Protein AF-A0AA48H058-F1 (afdb_monomer_lite)

Foldseek 3Di:
DDDDDDDDDDDDDDDDDDDDDDDDDDDDDDDPPPPPPVPPPPCLPLNDPVVQQQLLVVQLVVVVVCLVPDPAAEAEAALLPPPDDDDLLRLLVVQLCVPVNPPGDSPDPVSSSLSVSQRVQSNDGSLVSRVSSVVCNVPGHDDDDPVPPDFDADPVVQWGNYKYKYWTRWRQDPVQQKIWIWIWIGTGPVDIFTWIFMWGQDPVRDIDGDDIGTDDPD

Radius of gyration: 27.5 Å; chains: 1; bounding box: 43×75×96 Å

pLDDT: mean 80.8, std 24.33, range [25.97, 98.62]

Structure (mmCIF, N/CA/C/O backbone):
data_AF-A0AA48H058-F1
#
_entry.id   AF-A0AA48H058-F1
#
loop_
_atom_site.group_PDB
_atom_site.id
_atom_site.type_symbol
_atom_site.label_atom_id
_atom_site.label_alt_id
_atom_site.label_comp_id
_atom_site.label_asym_id
_atom_site.label_entity_id
_atom_site.label_seq_id
_atom_site.pdbx_PDB_ins_code
_atom_site.Cartn_x
_atom_site.Cartn_y
_atom_site.Cartn_z
_atom_site.occupancy
_atom_site.B_iso_or_equiv
_atom_site.auth_seq_id
_atom_site.auth_comp_id
_atom_site.auth_asym_id
_atom_site.auth_atom_id
_atom_site.pdbx_PDB_model_num
ATOM 1 N N . MET A 1 1 ? 1.867 58.752 31.091 1.00 34.19 1 MET A N 1
ATOM 2 C CA . MET A 1 1 ? 1.761 59.026 32.541 1.00 34.19 1 MET A CA 1
ATOM 3 C C . MET A 1 1 ? 0.593 58.218 33.096 1.00 34.19 1 MET A C 1
ATOM 5 O O . MET A 1 1 ? -0.495 58.470 32.612 1.00 34.19 1 MET A O 1
ATOM 9 N N . HIS A 1 2 ? 0.843 57.339 34.090 1.00 30.31 2 HIS A N 1
ATOM 10 C CA . HIS A 1 2 ? -0.121 56.729 35.048 1.00 30.31 2 HIS A CA 1
ATOM 11 C C . HIS A 1 2 ? -1.224 55.839 34.423 1.00 30.31 2 HIS A C 1
ATOM 13 O O . HIS A 1 2 ? -1.840 56.239 33.454 1.00 30.31 2 HIS A O 1
ATOM 19 N N . ARG A 1 3 ? -1.604 54.632 34.863 1.00 33.47 3 ARG A N 1
ATOM 20 C CA . ARG A 1 3 ? -1.592 53.794 36.091 1.00 33.47 3 ARG A CA 1
ATOM 21 C C . ARG A 1 3 ? -2.105 52.401 35.603 1.00 33.47 3 ARG A C 1
ATOM 23 O O . ARG A 1 3 ? -2.677 52.351 34.524 1.00 33.47 3 ARG A O 1
ATOM 30 N N . ALA A 1 4 ? -2.054 51.249 36.262 1.00 33.41 4 ALA A N 1
ATOM 31 C CA . ALA A 1 4 ? -1.553 50.769 37.540 1.00 33.41 4 ALA A CA 1
ATOM 32 C C . ALA A 1 4 ? -1.465 49.230 37.431 1.00 33.41 4 ALA A C 1
ATOM 34 O O . ALA A 1 4 ? -2.341 48.594 36.848 1.00 33.41 4 ALA A O 1
ATOM 35 N N . PHE A 1 5 ? -0.415 48.659 38.015 1.00 33.69 5 PHE A N 1
ATOM 36 C CA . PHE A 1 5 ? -0.277 47.237 38.319 1.00 33.69 5 PHE A CA 1
ATOM 37 C C . PHE A 1 5 ? -1.189 46.885 39.504 1.00 33.69 5 PHE A C 1
ATOM 39 O O . PHE A 1 5 ? -1.185 47.607 40.502 1.00 33.69 5 PHE A O 1
ATOM 46 N N . ALA A 1 6 ? -1.909 45.765 39.426 1.00 36.38 6 ALA A N 1
ATOM 47 C CA . ALA A 1 6 ? -2.548 45.134 40.577 1.00 36.38 6 ALA A CA 1
ATOM 48 C C . ALA A 1 6 ? -1.960 43.728 40.763 1.00 36.38 6 ALA A C 1
ATOM 50 O O . ALA A 1 6 ? -2.208 42.812 39.986 1.00 36.38 6 ALA A O 1
ATOM 51 N N . MET A 1 7 ? -1.127 43.631 41.797 1.00 30.08 7 MET A N 1
ATOM 52 C CA . MET A 1 7 ? -0.630 42.423 42.450 1.00 30.08 7 MET A CA 1
ATOM 53 C C . MET A 1 7 ? -1.784 41.674 43.125 1.00 30.08 7 MET A C 1
ATOM 55 O O . MET A 1 7 ? -2.610 42.301 43.785 1.00 30.08 7 MET A O 1
ATOM 59 N N . LEU A 1 8 ? -1.750 40.343 43.089 1.00 33.53 8 LEU A N 1
ATOM 60 C CA . LEU A 1 8 ? -2.337 39.502 44.130 1.00 33.53 8 LEU A CA 1
ATOM 61 C C . LEU A 1 8 ? -1.331 38.398 44.471 1.00 33.53 8 LEU A C 1
ATOM 63 O O . LEU A 1 8 ? -0.874 37.656 43.607 1.00 33.53 8 LEU A O 1
ATOM 67 N N . ILE A 1 9 ? -0.943 38.388 45.744 1.00 35.62 9 ILE A N 1
ATOM 68 C CA . ILE A 1 9 ? 0.005 37.489 46.405 1.00 35.62 9 ILE A CA 1
ATOM 69 C C . ILE A 1 9 ? -0.806 36.600 47.359 1.00 35.62 9 ILE A C 1
ATOM 71 O O . ILE A 1 9 ? -1.768 37.100 47.942 1.00 35.62 9 ILE A O 1
ATOM 75 N N . LEU A 1 10 ? -0.326 35.364 47.567 1.00 30.56 10 LEU A N 1
ATOM 76 C CA . LEU A 1 10 ? -0.254 34.562 48.817 1.00 30.56 10 LEU A CA 1
ATOM 77 C C . LEU A 1 10 ? -0.894 33.161 48.703 1.00 30.56 10 LEU A C 1
ATOM 79 O O . LEU A 1 10 ? -1.876 33.020 47.979 1.00 30.56 10 LEU A O 1
ATOM 83 N N . PRO A 1 11 ? -0.461 32.159 49.508 1.00 36.66 11 PRO A N 1
ATOM 84 C CA . PRO A 1 11 ? 0.774 32.039 50.302 1.00 36.66 11 PRO A CA 1
ATOM 85 C C . PRO A 1 11 ? 1.535 30.706 50.099 1.00 36.66 11 PRO A C 1
ATOM 87 O O . PRO A 1 11 ? 0.998 29.704 49.638 1.00 36.66 11 PRO A O 1
ATOM 90 N N . ALA A 1 12 ? 2.792 30.696 50.545 1.00 34.62 12 ALA A N 1
ATOM 91 C CA . ALA A 1 12 ? 3.567 29.501 50.871 1.00 34.62 12 ALA A CA 1
ATOM 92 C C . ALA A 1 12 ? 3.559 29.280 52.395 1.00 34.62 12 ALA A C 1
ATOM 94 O O . ALA A 1 12 ? 3.635 30.269 53.122 1.00 34.62 12 ALA A O 1
ATOM 95 N N . ALA A 1 13 ? 3.529 28.026 52.867 1.00 34.84 13 ALA A N 1
ATOM 96 C CA . ALA A 1 13 ? 4.317 27.527 54.009 1.00 34.84 13 ALA A CA 1
ATOM 97 C C . ALA A 1 13 ? 3.980 26.063 54.351 1.00 34.84 13 ALA A C 1
ATOM 99 O O . ALA A 1 13 ? 2.837 25.624 54.269 1.00 34.84 13 ALA A O 1
ATOM 100 N N . ALA A 1 14 ? 5.028 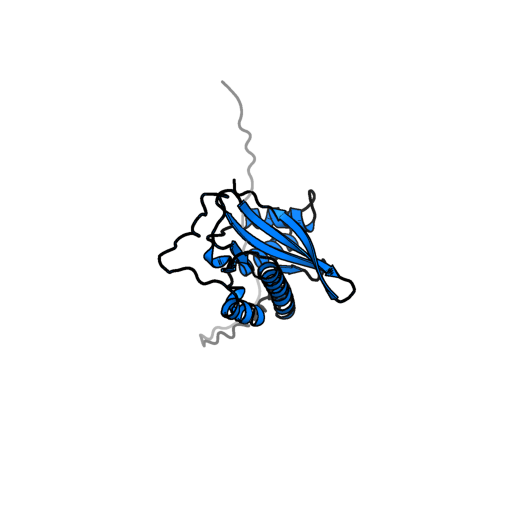25.344 54.744 1.00 35.53 14 ALA A N 1
ATOM 101 C CA . ALA A 1 14 ? 5.107 23.925 55.062 1.00 35.53 14 ALA A CA 1
ATOM 102 C C . ALA A 1 14 ? 4.707 23.579 56.512 1.00 35.53 14 ALA A C 1
ATOM 104 O O . ALA A 1 14 ? 4.746 24.440 57.388 1.00 35.53 14 ALA A O 1
ATOM 105 N N . ALA A 1 15 ? 4.465 22.287 56.776 1.00 33.03 15 ALA A N 1
ATOM 106 C CA . ALA A 1 15 ? 4.685 21.658 58.083 1.00 33.03 15 ALA A CA 1
ATOM 107 C C . ALA A 1 15 ? 4.973 20.145 57.929 1.00 33.03 15 ALA A C 1
ATOM 109 O O . ALA A 1 15 ? 4.242 19.431 57.248 1.00 33.03 15 ALA A O 1
ATOM 110 N N . LEU A 1 16 ? 6.055 19.686 58.568 1.00 32.75 16 LEU A N 1
ATOM 111 C CA . LEU A 1 16 ? 6.486 18.294 58.771 1.00 32.75 16 LEU A CA 1
ATOM 112 C C . LEU A 1 16 ? 6.231 17.880 60.243 1.00 32.75 16 LEU A C 1
ATOM 114 O O . LEU A 1 16 ? 6.230 18.750 61.111 1.00 32.75 16 LEU A O 1
ATOM 118 N N . VAL A 1 17 ? 6.204 16.553 60.491 1.00 34.97 17 VAL A N 1
ATOM 119 C CA . VAL A 1 17 ? 6.317 15.805 61.785 1.00 34.97 17 VAL A CA 1
ATOM 120 C C . VAL A 1 17 ? 5.011 15.677 62.611 1.00 34.97 17 VAL A C 1
ATOM 122 O O . VAL A 1 17 ? 4.321 16.668 62.796 1.00 34.97 17 VAL A O 1
ATOM 125 N N . GLY A 1 18 ? 4.585 14.530 63.182 1.00 25.97 18 GLY A N 1
ATOM 126 C CA . GLY A 1 18 ? 5.122 13.159 63.334 1.00 25.97 18 GLY A CA 1
ATOM 127 C C . GLY A 1 18 ? 4.296 12.312 64.352 1.00 25.97 18 GLY A C 1
ATOM 128 O O . GLY A 1 18 ? 3.260 12.792 64.810 1.00 25.97 18 GLY A O 1
ATOM 129 N N . CYS A 1 19 ? 4.825 11.120 64.725 1.00 28.34 19 CYS A N 1
ATOM 130 C CA . CYS A 1 19 ? 4.461 10.130 65.795 1.00 28.34 19 CYS A CA 1
ATOM 131 C C . CYS A 1 19 ? 3.578 8.913 65.391 1.00 28.34 19 CYS A C 1
ATOM 133 O O . CYS A 1 19 ? 2.542 9.110 64.770 1.00 28.34 19 CYS A O 1
ATOM 135 N N . SER A 1 20 ? 3.870 7.627 65.698 1.00 33.62 20 SER A N 1
ATOM 136 C CA . SER A 1 20 ? 4.770 6.934 66.673 1.00 33.62 20 SER A CA 1
ATOM 137 C C . SER A 1 20 ? 5.088 5.482 66.204 1.00 33.62 20 SER A C 1
ATOM 139 O O . SER A 1 20 ? 4.179 4.844 65.686 1.00 33.62 20 SER A O 1
ATOM 141 N N . GLY A 1 21 ? 6.335 4.961 66.239 1.00 29.77 21 GLY A N 1
ATOM 142 C CA . GLY A 1 21 ? 6.971 4.084 67.277 1.00 29.77 21 GLY A CA 1
ATOM 143 C C . GLY A 1 21 ? 7.085 2.611 66.776 1.00 29.77 21 GLY A C 1
ATOM 144 O O . GLY A 1 21 ? 6.129 2.157 66.167 1.00 29.77 21 GLY A O 1
ATOM 145 N N . SER A 1 22 ? 8.141 1.777 66.900 1.00 33.22 22 SER A N 1
ATOM 146 C CA . SER A 1 22 ? 9.312 1.694 67.801 1.00 33.22 22 SER A CA 1
ATOM 147 C C . SER A 1 22 ? 10.388 0.676 67.288 1.00 33.22 22 SER A C 1
ATOM 149 O O . SER A 1 22 ? 10.020 -0.471 67.076 1.00 33.22 22 SER A O 1
ATOM 151 N N . GLY A 1 23 ? 11.670 1.099 67.171 1.00 27.64 23 GLY A N 1
ATOM 152 C CA . GLY A 1 23 ? 13.006 0.409 67.274 1.00 27.64 23 GLY A CA 1
ATOM 153 C C . GLY A 1 23 ? 13.362 -0.944 66.589 1.00 27.64 23 GLY A C 1
ATOM 154 O O . GLY A 1 23 ? 12.464 -1.672 66.185 1.00 27.64 23 GLY A O 1
ATOM 155 N N . PRO A 1 24 ? 14.650 -1.388 66.600 1.00 41.69 24 PRO A N 1
ATOM 156 C CA . PRO A 1 24 ? 15.939 -0.679 66.484 1.00 41.69 24 PRO A CA 1
ATOM 157 C C . PRO A 1 24 ? 16.773 -1.108 65.238 1.00 41.69 24 PRO A C 1
ATOM 159 O O . PRO A 1 24 ? 16.471 -2.099 64.580 1.00 41.69 24 PRO A O 1
ATOM 162 N N . ASP A 1 25 ? 17.836 -0.349 64.946 1.00 33.91 25 ASP A N 1
ATOM 163 C CA . ASP A 1 25 ? 18.862 -0.602 63.916 1.00 33.91 25 ASP A CA 1
ATOM 164 C C . ASP A 1 25 ? 19.537 -1.983 64.038 1.00 33.91 25 ASP A C 1
ATOM 166 O O . ASP A 1 25 ? 20.164 -2.269 65.057 1.00 33.91 25 ASP A O 1
ATOM 170 N N . GLU A 1 26 ? 19.543 -2.754 62.946 1.00 34.28 26 GLU A N 1
ATOM 171 C CA . GLU A 1 26 ? 20.682 -3.589 62.547 1.00 34.28 26 GLU A CA 1
ATOM 172 C C . GLU A 1 26 ? 20.908 -3.441 61.035 1.00 34.28 26 GLU A C 1
ATOM 174 O O . GLU A 1 26 ? 20.006 -3.536 60.204 1.00 34.28 26 GLU A O 1
ATOM 179 N N . THR A 1 27 ? 22.151 -3.133 60.692 1.00 31.73 27 THR A N 1
ATOM 180 C CA . THR A 1 27 ? 22.650 -2.793 59.363 1.00 31.73 27 THR A CA 1
ATOM 181 C C . THR A 1 27 ? 22.612 -3.951 58.358 1.00 31.73 27 THR A C 1
ATOM 183 O O . THR A 1 27 ? 23.138 -5.023 58.629 1.00 31.73 27 THR A O 1
ATOM 186 N N . ALA A 1 28 ? 22.118 -3.626 57.159 1.00 35.28 28 ALA A N 1
ATOM 187 C CA . ALA A 1 28 ? 22.523 -4.083 55.823 1.00 35.28 28 ALA A CA 1
ATOM 188 C C . ALA A 1 28 ? 22.690 -5.594 55.543 1.00 35.28 28 ALA A C 1
ATOM 190 O O . ALA A 1 28 ? 23.741 -6.182 55.782 1.00 35.28 28 ALA A O 1
ATOM 191 N N . ALA A 1 29 ? 21.735 -6.144 54.787 1.00 31.22 29 ALA A N 1
ATOM 192 C CA . ALA A 1 29 ? 22.021 -7.113 53.733 1.00 31.22 29 ALA A CA 1
ATOM 193 C C . ALA A 1 29 ? 21.096 -6.854 52.533 1.00 31.22 29 ALA A C 1
ATOM 195 O O . ALA A 1 29 ? 19.896 -6.639 52.683 1.00 31.22 29 ALA A O 1
ATOM 196 N N . MET A 1 30 ? 21.704 -6.810 51.352 1.00 39.28 30 MET A N 1
ATOM 197 C CA . MET A 1 30 ? 21.065 -6.688 50.048 1.00 39.28 30 MET A CA 1
ATOM 198 C C . MET A 1 30 ? 20.056 -7.825 49.844 1.00 39.28 30 MET A C 1
ATOM 200 O O . MET A 1 30 ? 20.448 -8.981 49.941 1.00 39.28 30 MET A O 1
ATOM 204 N N . ASP A 1 31 ? 18.816 -7.505 49.475 1.00 31.23 31 ASP A N 1
ATOM 205 C CA . ASP A 1 31 ? 18.154 -8.241 48.397 1.00 31.23 31 ASP A CA 1
ATOM 206 C C . ASP A 1 31 ? 17.085 -7.363 47.737 1.00 31.23 31 ASP A C 1
ATOM 208 O O . ASP A 1 31 ? 16.034 -7.040 48.295 1.00 31.23 31 ASP A O 1
ATOM 212 N N . SER A 1 32 ? 17.413 -6.911 46.534 1.00 36.34 32 SER A N 1
ATOM 213 C CA . SER A 1 32 ? 16.520 -6.232 45.610 1.00 36.34 32 SER A CA 1
ATOM 214 C C . SER A 1 32 ? 15.566 -7.257 45.001 1.00 36.34 32 SER A C 1
ATOM 216 O O . SER A 1 32 ? 15.725 -7.659 43.852 1.00 36.34 32 SER A O 1
ATOM 218 N N . GLY A 1 33 ? 14.554 -7.662 45.763 1.00 32.78 33 GLY A N 1
ATOM 219 C CA . GLY A 1 33 ? 13.386 -8.374 45.248 1.00 32.78 33 GLY A CA 1
ATOM 220 C C . GLY A 1 33 ? 12.433 -7.389 44.580 1.00 32.78 33 GLY A C 1
ATOM 221 O O . GLY A 1 33 ? 11.341 -7.135 45.086 1.00 32.78 33 GLY A O 1
ATOM 222 N N . GLY A 1 34 ? 12.889 -6.765 43.491 1.00 30.62 34 GLY A N 1
ATOM 223 C CA . GLY A 1 34 ? 12.046 -5.948 42.633 1.00 30.62 34 GLY A CA 1
ATOM 224 C C . GLY A 1 34 ? 10.869 -6.793 42.173 1.00 30.62 34 GLY A C 1
ATOM 225 O O . GLY A 1 34 ? 11.046 -7.799 41.492 1.00 30.62 34 GLY A O 1
ATOM 226 N N . VAL A 1 35 ? 9.667 -6.399 42.580 1.00 33.94 35 VAL A N 1
ATOM 227 C CA . VAL A 1 35 ? 8.439 -6.872 41.954 1.00 33.94 35 VAL A CA 1
ATOM 228 C C . VAL A 1 35 ? 8.517 -6.397 40.509 1.00 33.94 35 VAL A C 1
ATOM 230 O O . VAL A 1 35 ? 8.209 -5.246 40.207 1.00 33.94 35 VAL A O 1
ATOM 233 N N . GLU A 1 36 ? 8.999 -7.267 39.624 1.00 36.00 36 GLU A N 1
ATOM 234 C CA . GLU A 1 36 ? 8.818 -7.125 38.190 1.00 36.00 36 GLU A CA 1
ATOM 235 C C . GLU A 1 36 ? 7.315 -7.231 37.929 1.00 36.00 36 GLU A C 1
ATOM 237 O O . GLU A 1 36 ? 6.765 -8.293 37.640 1.00 36.00 36 GLU A O 1
ATOM 242 N N . THR A 1 37 ? 6.619 -6.101 38.037 1.00 33.94 37 THR A N 1
ATOM 243 C CA . THR A 1 37 ? 5.448 -5.866 37.204 1.00 33.94 37 THR A CA 1
ATOM 244 C C . THR A 1 37 ? 5.955 -5.896 35.772 1.00 33.94 37 THR A C 1
ATOM 246 O O . THR A 1 37 ? 6.369 -4.876 35.222 1.00 33.94 37 THR A O 1
ATOM 249 N N . SER A 1 38 ? 5.994 -7.102 35.208 1.00 35.03 38 SER A N 1
ATOM 250 C CA . SER A 1 38 ? 6.066 -7.337 33.779 1.00 35.03 38 SER A CA 1
ATOM 251 C C . SER A 1 38 ? 4.881 -6.599 33.174 1.00 35.03 38 SER A C 1
ATOM 253 O O . SER A 1 38 ? 3.743 -7.060 33.187 1.00 35.03 38 SER A O 1
ATOM 255 N N . ILE A 1 39 ? 5.142 -5.374 32.726 1.00 34.16 39 ILE A N 1
ATOM 256 C CA . ILE A 1 39 ? 4.246 -4.655 31.839 1.00 34.16 39 ILE A CA 1
ATOM 257 C C . ILE A 1 39 ? 4.159 -5.565 30.622 1.00 34.16 39 ILE A C 1
ATOM 259 O O . ILE A 1 39 ? 5.121 -5.687 29.863 1.00 34.16 39 ILE A O 1
ATOM 263 N N . SER A 1 40 ? 3.042 -6.280 30.497 1.00 34.47 40 SER A N 1
ATOM 264 C CA . SER A 1 40 ? 2.674 -6.928 29.253 1.00 34.47 40 SER A CA 1
ATOM 265 C C . SER A 1 40 ? 2.800 -5.853 28.187 1.00 34.47 40 SER A C 1
ATOM 267 O O . SER A 1 40 ? 2.088 -4.849 28.245 1.00 34.47 40 SER A O 1
ATOM 269 N N . ILE A 1 41 ? 3.766 -6.007 27.284 1.00 38.78 41 ILE A N 1
ATOM 270 C CA . ILE A 1 41 ? 3.848 -5.179 26.089 1.00 38.78 41 ILE A CA 1
ATOM 271 C C . ILE A 1 41 ? 2.519 -5.425 25.392 1.00 38.78 41 ILE A C 1
ATOM 273 O O . ILE A 1 41 ? 2.283 -6.519 24.885 1.00 38.78 41 ILE A O 1
ATOM 277 N N . ASP A 1 42 ? 1.617 -4.457 25.500 1.00 43.09 42 ASP A N 1
ATOM 278 C CA . ASP A 1 42 ? 0.302 -4.515 24.891 1.00 43.09 42 ASP A CA 1
ATOM 279 C C . ASP A 1 42 ? 0.560 -4.449 23.384 1.00 43.09 42 ASP A C 1
ATOM 281 O O . ASP A 1 42 ? 0.837 -3.386 22.821 1.00 43.09 42 ASP A O 1
ATOM 285 N N . ILE A 1 43 ? 0.661 -5.622 22.753 1.00 58.12 43 ILE A N 1
ATOM 286 C CA . ILE A 1 43 ? 0.864 -5.730 21.314 1.00 58.12 43 ILE A CA 1
ATOM 287 C C . ILE A 1 43 ? -0.387 -5.112 20.708 1.00 58.12 43 ILE A C 1
ATOM 289 O O . ILE A 1 43 ? -1.474 -5.670 20.837 1.00 58.12 43 ILE A O 1
ATOM 293 N N . SER A 1 44 ? -0.223 -3.941 20.090 1.00 73.25 44 SER A N 1
ATOM 294 C CA . SER A 1 44 ? -1.293 -3.240 19.383 1.00 73.25 44 SER A CA 1
ATOM 295 C C . SER A 1 44 ? -2.135 -4.249 18.588 1.00 73.25 44 SER A C 1
ATOM 297 O O . SER A 1 44 ? -1.553 -5.018 17.813 1.00 73.25 44 SER A O 1
ATOM 299 N N . PRO A 1 45 ? -3.473 -4.286 18.746 1.00 77.81 45 PRO A N 1
ATOM 300 C CA . PRO A 1 45 ? -4.313 -5.306 18.108 1.00 77.81 45 PRO A CA 1
ATOM 301 C C . PRO A 1 45 ? -4.180 -5.292 16.576 1.00 77.81 45 PRO A C 1
ATOM 303 O O . PRO A 1 45 ? -4.294 -6.333 15.926 1.00 77.81 45 PRO A O 1
ATOM 306 N N . TYR A 1 46 ? -3.831 -4.130 16.015 1.00 85.44 46 TYR A N 1
ATOM 307 C CA . TYR A 1 46 ? -3.557 -3.901 14.595 1.00 85.44 46 TYR A CA 1
ATOM 308 C C . TYR A 1 46 ? -2.270 -4.582 14.083 1.00 85.44 46 TYR A C 1
ATOM 310 O O . TYR A 1 46 ? -2.047 -4.635 12.878 1.00 85.44 46 TYR A O 1
ATOM 318 N N . ILE A 1 47 ? -1.419 -5.091 14.981 1.00 86.81 47 ILE A N 1
ATOM 319 C CA . ILE A 1 47 ? -0.148 -5.785 14.690 1.00 86.81 47 ILE A CA 1
ATOM 320 C C . ILE A 1 47 ? -0.189 -7.227 15.246 1.00 86.81 47 ILE A C 1
ATOM 322 O O . ILE A 1 47 ? 0.832 -7.897 15.389 1.00 86.81 47 ILE A O 1
ATOM 326 N N . SER A 1 48 ? -1.382 -7.736 15.566 1.00 93.19 48 SER A N 1
ATOM 327 C CA . SER A 1 48 ? -1.571 -9.139 15.941 1.00 93.19 48 SER A CA 1
ATOM 328 C C . SER A 1 48 ? -1.211 -10.091 14.790 1.00 93.19 48 SER A C 1
ATOM 330 O O . SER A 1 48 ? -1.203 -9.707 13.619 1.00 93.19 48 SER A O 1
ATOM 332 N N . ALA A 1 49 ? -0.935 -11.359 15.112 1.00 93.88 49 ALA A N 1
ATOM 333 C CA . ALA A 1 49 ? -0.654 -12.382 14.101 1.00 93.88 49 ALA A CA 1
ATOM 334 C C . ALA A 1 49 ? -1.832 -12.580 13.126 1.00 93.88 49 ALA A C 1
ATOM 336 O O . ALA A 1 49 ? -1.613 -12.731 11.929 1.00 93.88 49 ALA A O 1
ATOM 337 N N . GLU A 1 50 ? -3.071 -12.501 13.621 1.00 95.06 50 GLU A N 1
ATOM 338 C CA . GLU A 1 50 ? -4.279 -12.589 12.792 1.00 95.06 50 GLU A CA 1
ATOM 339 C C . GLU A 1 50 ? -4.406 -11.385 11.844 1.00 95.06 50 GLU A C 1
ATOM 341 O O . GLU A 1 50 ? -4.599 -11.557 10.640 1.00 95.06 50 GLU A O 1
ATOM 346 N N . ALA A 1 51 ? -4.230 -10.159 12.357 1.00 95.88 51 ALA A N 1
ATOM 347 C CA . ALA A 1 51 ? -4.220 -8.952 11.525 1.00 95.88 51 ALA A CA 1
ATOM 348 C C . ALA A 1 51 ? -3.123 -9.024 10.455 1.00 95.88 51 ALA A C 1
ATOM 350 O O . ALA A 1 51 ? -3.335 -8.624 9.310 1.00 95.88 51 ALA A O 1
ATOM 351 N N . ARG A 1 52 ? -1.962 -9.584 10.813 1.00 95.88 52 ARG A N 1
ATOM 352 C CA . ARG A 1 52 ? -0.836 -9.780 9.902 1.00 95.88 52 ARG A CA 1
ATOM 353 C C . ARG A 1 52 ? -1.162 -10.756 8.779 1.00 95.88 52 ARG A C 1
ATOM 355 O O . ARG A 1 52 ? -0.880 -10.447 7.626 1.00 95.88 52 ARG A O 1
ATOM 362 N N . GLU A 1 53 ? -1.743 -11.907 9.100 1.00 96.94 53 GLU A N 1
ATOM 363 C CA . GLU A 1 53 ? -2.126 -12.922 8.114 1.00 96.94 53 GLU A CA 1
ATOM 364 C C . GLU A 1 53 ? -3.120 -12.348 7.096 1.00 96.94 53 GLU A C 1
ATOM 366 O O . GLU A 1 53 ? -2.891 -12.422 5.886 1.00 96.94 53 GLU A O 1
ATOM 371 N N . VAL A 1 54 ? -4.163 -11.669 7.583 1.00 97.69 54 VAL A N 1
ATOM 372 C CA . VAL A 1 54 ? -5.146 -10.986 6.731 1.00 97.69 54 VAL A CA 1
ATOM 373 C C . VAL A 1 54 ? -4.490 -9.892 5.888 1.00 97.69 54 VAL A C 1
ATOM 375 O O . VAL A 1 54 ? -4.711 -9.830 4.677 1.00 97.69 54 VAL A O 1
ATOM 378 N N . GLY A 1 55 ? -3.654 -9.047 6.497 1.00 98.06 55 GLY A N 1
ATOM 379 C CA . GLY A 1 55 ? -2.928 -7.993 5.792 1.00 98.06 55 GLY A CA 1
ATOM 380 C C . GLY A 1 55 ? -2.049 -8.557 4.673 1.00 98.06 55 GLY A C 1
ATOM 381 O O . GLY A 1 55 ? -2.067 -8.040 3.555 1.00 98.06 55 GLY A O 1
ATOM 382 N N . CYS A 1 56 ? -1.345 -9.660 4.937 1.00 98.38 56 CYS A N 1
ATOM 383 C CA . CYS A 1 56 ? -0.527 -10.347 3.945 1.00 98.38 56 CYS A CA 1
ATOM 384 C C . CYS A 1 56 ? -1.346 -10.915 2.783 1.00 98.38 56 CYS A C 1
ATOM 386 O O . CYS A 1 56 ? -0.919 -10.783 1.634 1.00 98.38 56 CYS A O 1
ATOM 388 N N . SER A 1 57 ? -2.526 -11.486 3.043 1.00 98.12 57 SER A N 1
ATOM 389 C CA . SER A 1 57 ? -3.438 -11.917 1.974 1.00 98.12 57 SER A CA 1
ATOM 390 C C . SER A 1 57 ? -3.848 -10.735 1.092 1.00 98.12 57 SER A C 1
ATOM 392 O O . SER A 1 57 ? -3.710 -10.802 -0.126 1.00 98.12 57 SER A O 1
ATOM 394 N N . ILE A 1 58 ? -4.267 -9.617 1.699 1.00 98.50 58 ILE A N 1
ATOM 395 C CA . ILE A 1 58 ? -4.737 -8.424 0.977 1.00 98.50 58 ILE A CA 1
ATOM 396 C C . ILE A 1 58 ? -3.653 -7.860 0.046 1.00 98.50 58 ILE A C 1
ATOM 398 O O . ILE A 1 58 ? -3.916 -7.628 -1.136 1.00 98.50 58 ILE A O 1
ATOM 402 N N . VAL A 1 59 ? -2.430 -7.643 0.546 1.00 98.50 59 VAL A N 1
ATOM 403 C CA . VAL A 1 59 ? -1.341 -7.085 -0.282 1.00 98.50 59 VAL A CA 1
ATOM 404 C C . VAL A 1 59 ? -0.885 -8.062 -1.368 1.00 98.50 59 VAL A C 1
ATOM 406 O O . VAL A 1 59 ? -0.545 -7.637 -2.474 1.00 98.50 59 VAL A O 1
ATOM 409 N N . THR A 1 60 ? -0.931 -9.370 -1.097 1.00 98.38 60 THR A N 1
ATOM 410 C CA . THR A 1 60 ? -0.605 -10.407 -2.086 1.00 98.38 60 THR A CA 1
ATOM 411 C C . THR A 1 60 ? -1.626 -10.421 -3.220 1.00 98.38 60 THR A C 1
ATOM 413 O O . THR A 1 60 ? -1.241 -10.364 -4.390 1.00 98.38 60 THR A O 1
ATOM 416 N N . ASP A 1 61 ? -2.920 -10.430 -2.893 1.00 97.88 61 ASP A N 1
ATOM 417 C CA . ASP A 1 61 ? -4.003 -10.401 -3.880 1.00 97.88 61 ASP A CA 1
ATOM 418 C C . ASP A 1 61 ? -3.967 -9.124 -4.716 1.00 97.88 61 ASP A C 1
ATOM 420 O O . ASP A 1 61 ? -4.138 -9.162 -5.941 1.00 97.88 61 ASP A O 1
ATOM 424 N N . PHE A 1 62 ? -3.673 -7.990 -4.076 1.00 97.31 62 PHE A N 1
ATOM 425 C CA . PHE A 1 62 ? -3.462 -6.735 -4.777 1.00 97.31 62 PHE A CA 1
ATOM 426 C C . PHE A 1 62 ? -2.318 -6.842 -5.789 1.00 97.31 62 PHE A C 1
ATOM 428 O O . PHE A 1 62 ? -2.530 -6.594 -6.980 1.00 97.31 62 PHE A O 1
ATOM 435 N N . ALA A 1 63 ? -1.124 -7.242 -5.343 1.00 97.81 63 ALA A N 1
ATOM 436 C CA . ALA A 1 63 ? 0.055 -7.366 -6.196 1.00 97.81 63 ALA A CA 1
ATOM 437 C C . ALA A 1 63 ? -0.196 -8.328 -7.367 1.00 97.81 63 ALA A C 1
ATOM 439 O O . ALA A 1 63 ? 0.102 -8.005 -8.519 1.00 97.81 63 ALA A O 1
ATOM 440 N N . LYS A 1 64 ? -0.828 -9.473 -7.091 1.00 97.69 64 LYS A N 1
ATOM 441 C CA . LYS A 1 64 ? -1.204 -10.465 -8.099 1.00 97.69 64 LYS A CA 1
ATOM 442 C C . LYS A 1 64 ? -2.151 -9.879 -9.144 1.00 97.69 64 LYS A C 1
ATOM 444 O O . LYS A 1 64 ? -1.862 -9.980 -10.334 1.00 97.69 64 LYS A O 1
ATOM 449 N N . SER A 1 65 ? -3.219 -9.202 -8.716 1.00 96.19 65 SER A N 1
ATOM 450 C CA . SER A 1 65 ? -4.163 -8.537 -9.625 1.00 96.19 65 SER A CA 1
ATOM 451 C C . SER A 1 65 ? -3.469 -7.488 -10.500 1.00 96.19 65 SER A C 1
ATOM 453 O O . SER A 1 65 ? -3.815 -7.348 -11.671 1.00 96.19 65 SER A O 1
ATOM 455 N N . ARG A 1 66 ? -2.514 -6.719 -9.960 1.00 95.25 66 ARG A N 1
ATOM 456 C CA . ARG A 1 66 ? -1.771 -5.717 -10.745 1.00 95.25 66 ARG A CA 1
ATOM 457 C C . ARG A 1 66 ? -0.872 -6.378 -11.785 1.00 95.25 66 ARG A C 1
ATOM 459 O O . ARG A 1 66 ? -0.950 -6.022 -12.953 1.00 95.25 66 ARG A O 1
ATOM 466 N N . MET A 1 67 ? -0.125 -7.409 -11.399 1.00 95.56 67 MET A N 1
ATOM 467 C CA . MET A 1 67 ? 0.705 -8.188 -12.325 1.00 95.56 67 MET A CA 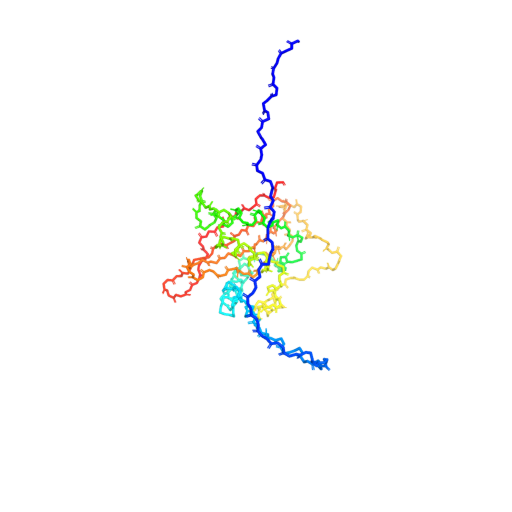1
ATOM 468 C C . MET A 1 67 ? -0.091 -8.926 -13.407 1.00 95.56 67 MET A C 1
ATOM 470 O O . MET A 1 67 ? 0.451 -9.226 -14.463 1.00 95.56 67 MET A O 1
ATOM 474 N N . GLU A 1 68 ? -1.341 -9.306 -13.142 1.00 95.81 68 GLU A N 1
ATOM 475 C CA . GLU A 1 68 ? -2.218 -9.955 -14.128 1.00 95.81 68 GLU A CA 1
ATOM 476 C C . GLU A 1 68 ? -2.832 -8.974 -15.130 1.00 95.81 68 GLU A C 1
ATOM 478 O O . GLU A 1 68 ? -3.170 -9.382 -16.237 1.00 95.81 68 GLU A O 1
ATOM 483 N N . LYS A 1 69 ? -2.987 -7.702 -14.748 1.00 94.12 69 LYS A N 1
ATOM 484 C CA . LYS A 1 69 ? -3.601 -6.658 -15.583 1.00 94.12 69 LYS A CA 1
ATOM 485 C C . LYS A 1 69 ? -2.589 -5.793 -16.328 1.00 94.12 69 LYS A C 1
ATOM 487 O O . LYS A 1 69 ? -2.988 -5.107 -17.259 1.00 94.12 69 LYS A O 1
ATOM 492 N N . ALA A 1 70 ? -1.338 -5.763 -15.880 1.00 90.81 70 ALA A N 1
ATOM 493 C CA . ALA A 1 70 ? -0.313 -4.931 -16.485 1.00 90.81 70 ALA A CA 1
ATOM 494 C C . ALA A 1 70 ? 0.062 -5.453 -17.878 1.00 90.81 70 ALA A C 1
ATOM 496 O O . ALA A 1 70 ? 0.412 -6.622 -18.044 1.00 90.81 70 ALA A O 1
ATOM 497 N N . ASP A 1 71 ? 0.056 -4.553 -18.860 1.00 90.50 71 ASP A N 1
ATOM 498 C CA . ASP A 1 71 ? 0.544 -4.825 -20.219 1.00 90.50 71 ASP A CA 1
ATOM 499 C C . ASP A 1 71 ? 2.081 -4.759 -20.307 1.00 90.50 71 ASP A C 1
ATOM 501 O O . ASP A 1 71 ? 2.679 -5.057 -21.342 1.00 90.50 71 ASP A O 1
ATOM 505 N N . LYS A 1 72 ? 2.730 -4.355 -19.210 1.00 92.06 72 LYS A N 1
ATOM 506 C CA . LYS A 1 72 ? 4.173 -4.149 -19.083 1.00 92.06 72 LYS A CA 1
ATOM 507 C C . LYS A 1 72 ? 4.740 -4.960 -17.919 1.00 92.06 72 LYS A C 1
ATOM 509 O O . LYS A 1 72 ? 3.992 -5.343 -17.016 1.00 92.06 72 LYS A O 1
ATOM 514 N N . PRO A 1 73 ? 6.063 -5.205 -17.893 1.00 95.75 73 PRO A N 1
ATOM 515 C CA . PRO A 1 73 ? 6.713 -5.760 -16.714 1.00 95.75 73 PRO A CA 1
ATOM 516 C C . PRO A 1 73 ? 6.411 -4.908 -15.472 1.00 95.75 73 PRO A C 1
ATOM 518 O O . PRO A 1 73 ? 6.296 -3.687 -15.561 1.00 95.75 73 PRO A O 1
ATOM 521 N N . VAL A 1 74 ? 6.285 -5.557 -14.315 1.00 96.75 74 VAL A N 1
ATOM 522 C CA . VAL A 1 74 ? 5.942 -4.909 -13.042 1.00 96.75 74 VAL A CA 1
ATOM 523 C C . VAL A 1 74 ? 7.077 -5.097 -12.053 1.00 96.75 74 VAL A C 1
ATOM 525 O O . VAL A 1 74 ? 7.459 -6.230 -11.776 1.00 96.75 74 VAL A O 1
ATOM 528 N N . VAL A 1 75 ? 7.568 -4.006 -11.480 1.00 96.88 75 VAL A N 1
ATOM 529 C CA . VAL A 1 75 ? 8.506 -4.007 -10.354 1.00 96.88 75 VAL A CA 1
ATOM 530 C C . VAL A 1 75 ? 7.723 -3.794 -9.067 1.00 96.88 75 VAL A C 1
ATOM 532 O O . VAL A 1 75 ? 7.020 -2.793 -8.932 1.00 96.88 75 VAL A O 1
ATOM 535 N N . LEU A 1 76 ? 7.857 -4.716 -8.116 1.00 96.88 76 LEU A N 1
ATOM 536 C CA . LEU A 1 76 ? 7.340 -4.547 -6.761 1.00 96.88 76 LEU A CA 1
ATOM 537 C C . LEU A 1 76 ? 8.453 -4.083 -5.821 1.00 96.88 76 LEU A C 1
ATOM 539 O O . LEU A 1 76 ? 9.542 -4.655 -5.804 1.00 96.88 76 LEU A O 1
ATOM 543 N N . THR A 1 77 ? 8.150 -3.104 -4.980 1.00 95.50 77 THR A N 1
ATOM 544 C CA . THR A 1 77 ? 9.065 -2.585 -3.961 1.00 95.50 77 THR A CA 1
ATOM 545 C C . THR A 1 77 ? 8.339 -2.327 -2.647 1.00 95.50 77 THR A C 1
ATOM 547 O O . THR A 1 77 ? 7.140 -2.059 -2.608 1.00 95.50 77 THR A O 1
ATOM 550 N N . ASP A 1 78 ? 9.079 -2.399 -1.544 1.00 96.56 78 ASP A N 1
ATOM 551 C CA . ASP A 1 78 ? 8.553 -2.046 -0.227 1.00 96.56 78 ASP A CA 1
ATOM 552 C C . ASP A 1 78 ? 8.501 -0.528 -0.043 1.00 96.56 78 ASP A C 1
ATOM 554 O O . ASP A 1 78 ? 9.407 0.198 -0.461 1.00 96.56 78 ASP A O 1
ATOM 558 N N . THR A 1 79 ? 7.489 -0.058 0.682 1.00 94.06 79 THR A N 1
ATOM 559 C CA . THR A 1 79 ? 7.368 1.347 1.110 1.00 94.06 79 THR A CA 1
ATOM 560 C C . THR A 1 79 ? 8.595 1.841 1.869 1.00 94.06 79 THR A C 1
ATOM 562 O O . THR A 1 79 ? 9.048 2.966 1.663 1.00 94.06 79 THR A O 1
ATOM 565 N N . SER A 1 80 ? 9.196 0.987 2.697 1.00 92.81 80 SER A N 1
ATOM 566 C CA . SER A 1 80 ? 10.405 1.315 3.457 1.00 92.81 80 SER A CA 1
ATOM 567 C C . SER A 1 80 ? 11.597 1.716 2.577 1.00 92.81 80 SER A C 1
ATOM 569 O O . SER A 1 80 ? 12.529 2.355 3.062 1.00 92.81 80 SER A O 1
ATOM 571 N N . LYS A 1 81 ? 11.558 1.391 1.277 1.00 90.94 81 LYS A N 1
ATOM 572 C CA . LYS A 1 81 ? 12.594 1.710 0.284 1.00 90.94 81 LYS A CA 1
ATOM 573 C C . LYS A 1 81 ? 12.240 2.901 -0.610 1.00 90.94 81 LYS A C 1
ATOM 575 O O . LYS A 1 81 ? 13.084 3.327 -1.389 1.00 90.94 81 LYS A O 1
ATOM 580 N N . SER A 1 82 ? 11.026 3.451 -0.520 1.00 82.75 82 SER A N 1
ATOM 581 C CA . SER A 1 82 ? 10.551 4.503 -1.432 1.00 82.75 82 SER A CA 1
ATOM 582 C C . SER A 1 82 ? 10.792 5.930 -0.932 1.00 82.75 82 SER A C 1
ATOM 584 O O . SER A 1 82 ? 10.308 6.876 -1.547 1.00 82.75 82 SER A O 1
ATOM 586 N N . GLY A 1 83 ? 11.458 6.096 0.215 1.00 78.56 83 GLY A N 1
ATOM 587 C CA . GLY A 1 83 ? 11.609 7.400 0.868 1.00 78.56 83 GLY A CA 1
ATOM 588 C C . GLY A 1 83 ? 10.306 7.956 1.452 1.00 78.56 83 GLY A C 1
ATOM 589 O O . GLY A 1 83 ? 10.262 9.132 1.798 1.00 78.56 83 GLY A O 1
ATOM 590 N N . PHE A 1 84 ? 9.252 7.135 1.568 1.00 85.00 84 PHE A N 1
ATOM 591 C CA . PHE A 1 84 ? 8.015 7.542 2.228 1.00 85.00 84 PHE A CA 1
ATOM 592 C C . PHE A 1 84 ? 8.287 7.857 3.700 1.00 85.00 84 PHE A C 1
ATOM 594 O O . PHE A 1 84 ? 8.702 6.991 4.485 1.00 85.00 84 PHE A O 1
ATOM 601 N N . ASP A 1 85 ? 8.021 9.102 4.067 1.00 85.81 85 ASP A N 1
ATOM 602 C CA . ASP A 1 85 ? 8.084 9.567 5.437 1.00 85.81 85 ASP A CA 1
ATOM 603 C C . ASP A 1 85 ? 6.901 10.486 5.711 1.00 85.81 85 ASP A C 1
ATOM 605 O O . ASP A 1 85 ? 6.693 11.472 5.009 1.00 85.81 85 ASP A O 1
ATOM 609 N N . MET A 1 86 ? 6.099 10.111 6.701 1.00 88.75 86 MET A N 1
ATOM 610 C CA . MET A 1 86 ? 4.911 10.842 7.119 1.00 88.75 86 MET A CA 1
ATOM 611 C C . MET A 1 86 ? 5.054 11.137 8.613 1.00 88.75 86 MET A C 1
ATOM 613 O O . MET A 1 86 ? 5.203 10.194 9.400 1.00 88.75 86 MET A O 1
ATOM 617 N N . PRO A 1 87 ? 5.021 12.415 9.023 1.00 91.81 87 PRO A N 1
ATOM 618 C CA . PRO A 1 87 ? 5.009 12.785 10.430 1.00 91.81 87 PRO A CA 1
ATOM 619 C C . PRO A 1 87 ? 3.828 12.155 11.176 1.00 91.81 87 PRO A C 1
ATOM 621 O O . PRO A 1 87 ? 2.734 12.018 10.629 1.00 91.81 87 PRO A O 1
ATOM 624 N N . ALA A 1 88 ? 4.022 11.823 12.455 1.00 92.75 88 ALA A N 1
ATOM 625 C CA . ALA A 1 88 ? 2.970 11.220 13.278 1.00 92.75 88 ALA A CA 1
ATOM 626 C C . ALA A 1 88 ? 1.694 12.079 13.332 1.00 92.75 88 ALA A C 1
ATOM 628 O O . ALA A 1 88 ? 0.599 11.549 13.195 1.00 92.75 88 ALA A O 1
ATOM 629 N N . GLU A 1 89 ? 1.836 13.402 13.440 1.00 92.62 89 GLU A N 1
ATOM 630 C CA . GLU A 1 89 ? 0.702 14.336 13.474 1.00 92.62 89 GLU A CA 1
ATOM 631 C C . GLU A 1 89 ? -0.111 14.331 12.167 1.00 92.62 89 GLU A C 1
ATOM 633 O O . GLU A 1 89 ? -1.336 14.450 12.194 1.00 92.62 89 GLU A O 1
ATOM 638 N N . GLU A 1 90 ? 0.550 14.148 11.019 1.00 93.69 90 GLU A N 1
ATOM 639 C CA . GLU A 1 90 ? -0.128 14.020 9.724 1.00 93.69 90 GLU A CA 1
ATOM 640 C C . GLU A 1 90 ? -0.842 12.673 9.600 1.00 93.69 90 GLU A C 1
ATOM 642 O O . GLU A 1 90 ? -1.965 12.617 9.101 1.00 93.69 90 GLU A O 1
ATOM 647 N N . ALA A 1 91 ? -0.233 11.595 10.103 1.00 93.56 91 ALA A N 1
ATOM 648 C CA . ALA A 1 91 ? -0.873 10.285 10.156 1.00 93.56 91 ALA A CA 1
ATOM 649 C C . ALA A 1 91 ? -2.100 10.287 11.082 1.00 93.56 91 ALA A C 1
ATOM 651 O O . ALA A 1 91 ? -3.128 9.705 10.735 1.00 93.56 91 ALA A O 1
ATOM 652 N N . ASP A 1 92 ? -2.022 10.974 12.225 1.00 95.12 92 ASP A N 1
ATOM 653 C CA . ASP A 1 92 ? -3.141 11.158 13.150 1.00 95.12 92 ASP A CA 1
ATOM 654 C C . ASP A 1 92 ? -4.301 11.899 12.465 1.00 95.12 92 ASP A C 1
ATOM 656 O O . ASP A 1 92 ? -5.448 11.453 12.528 1.00 95.12 92 ASP A O 1
ATOM 660 N N . LEU A 1 93 ? -4.011 12.999 11.758 1.00 94.81 93 LEU A N 1
ATOM 661 C CA . LEU A 1 93 ? -5.011 13.758 11.001 1.00 94.81 93 LEU A CA 1
ATOM 662 C C . LEU A 1 93 ? -5.640 12.927 9.878 1.00 94.81 93 LEU A C 1
ATOM 664 O O . LEU A 1 93 ? -6.864 12.897 9.730 1.00 94.81 93 LEU A O 1
ATOM 668 N N . LEU A 1 94 ? -4.808 12.235 9.105 1.00 92.62 94 LEU A N 1
ATOM 669 C CA . LEU A 1 94 ? -5.247 11.346 8.041 1.00 92.62 94 LEU A CA 1
ATOM 670 C C . LEU A 1 94 ? -6.196 10.277 8.584 1.00 92.62 94 LEU A C 1
ATOM 672 O O . LEU A 1 94 ? -7.284 10.093 8.044 1.00 92.62 94 LEU A O 1
ATOM 676 N N . PHE A 1 95 ? -5.818 9.583 9.658 1.00 93.56 95 PHE A N 1
ATOM 677 C CA . PHE A 1 95 ? -6.663 8.534 10.218 1.00 93.56 95 PHE A CA 1
ATOM 678 C C . PHE A 1 95 ? -7.930 9.086 10.856 1.00 93.56 95 PHE A C 1
ATOM 680 O O . PHE A 1 95 ? -8.972 8.456 10.699 1.00 93.56 95 PHE A O 1
ATOM 687 N N . ALA A 1 96 ? -7.895 10.256 11.500 1.00 95.12 96 ALA A N 1
ATOM 688 C CA . ALA A 1 96 ? -9.110 10.917 11.976 1.00 95.12 96 ALA A CA 1
ATOM 689 C C . ALA A 1 96 ? -10.126 11.078 10.834 1.00 95.12 96 ALA A C 1
ATOM 691 O O . ALA A 1 96 ? -11.286 10.689 10.978 1.00 95.12 96 ALA A O 1
ATOM 692 N N . TYR A 1 97 ? -9.658 11.544 9.672 1.00 93.19 97 TYR A N 1
ATOM 693 C CA . TYR A 1 97 ? -10.492 11.690 8.485 1.00 93.19 97 TYR A CA 1
ATOM 694 C C . TYR A 1 97 ? -10.936 10.347 7.884 1.00 93.19 97 TYR A C 1
ATOM 696 O O . TYR A 1 97 ? -12.120 10.151 7.622 1.00 93.19 97 TYR A O 1
ATOM 704 N N . LEU A 1 98 ? -10.021 9.392 7.690 1.00 92.06 98 LEU A N 1
ATOM 705 C CA . LEU A 1 98 ? -10.336 8.085 7.090 1.00 92.06 98 LEU A CA 1
ATOM 706 C C . LEU A 1 98 ? -11.351 7.279 7.906 1.0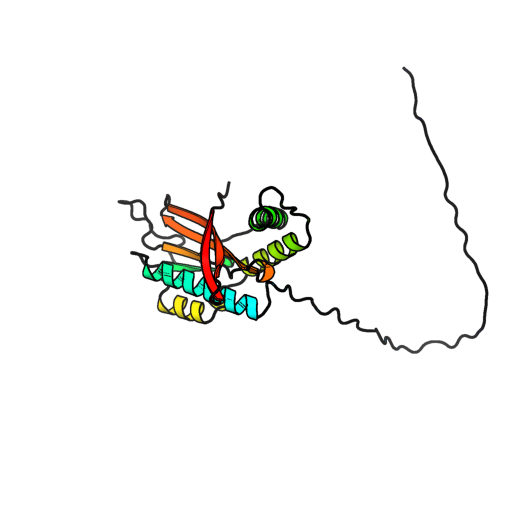0 92.06 98 LEU A C 1
ATOM 708 O O . LEU A 1 98 ? -12.102 6.470 7.359 1.00 92.06 98 LEU A O 1
ATOM 712 N N . VAL A 1 99 ? -11.322 7.453 9.223 1.00 90.75 99 VAL A N 1
ATOM 713 C CA . VAL A 1 99 ? -12.059 6.623 10.169 1.00 90.75 99 VAL A CA 1
ATOM 714 C C . VAL A 1 99 ? -13.385 7.277 10.555 1.00 90.75 99 VAL A C 1
ATOM 716 O O . VAL A 1 99 ? -14.410 6.595 10.545 1.00 90.75 99 VAL A O 1
ATOM 719 N N . ASP A 1 100 ? -13.378 8.577 10.853 1.00 90.00 100 ASP A N 1
ATOM 720 C CA . ASP A 1 100 ? -14.529 9.307 11.403 1.00 90.00 100 ASP A CA 1
ATOM 721 C C . ASP A 1 100 ? -14.951 10.526 10.551 1.00 90.00 100 ASP A C 1
ATOM 723 O O . ASP A 1 100 ? -15.885 11.253 10.904 1.00 90.00 100 ASP A O 1
ATOM 727 N N . GLY A 1 101 ? -14.316 10.732 9.393 1.00 89.81 101 GLY A N 1
ATOM 728 C CA . GLY A 1 101 ? -14.622 11.820 8.466 1.00 89.81 101 GLY A CA 1
ATOM 729 C C . GLY A 1 101 ? -14.237 13.195 9.010 1.00 89.81 101 GLY A C 1
ATOM 730 O O . GLY A 1 101 ? -13.324 13.345 9.818 1.00 89.81 101 GLY A O 1
ATOM 731 N N . GLU A 1 102 ? -14.969 14.226 8.588 1.00 90.44 102 GLU A N 1
ATOM 732 C CA . GLU A 1 102 ? -14.721 15.625 8.980 1.00 90.44 102 GLU A CA 1
ATOM 733 C C . GLU A 1 102 ? -14.845 15.886 10.492 1.00 90.44 102 GLU A C 1
ATOM 735 O O . GLU A 1 102 ? -14.356 16.901 10.980 1.00 90.44 102 GLU A O 1
ATOM 740 N N . ASN A 1 103 ? -15.489 14.981 11.234 1.00 91.19 103 ASN A N 1
ATOM 741 C CA . ASN A 1 103 ? -15.683 15.099 12.681 1.00 91.19 103 ASN A CA 1
ATOM 742 C C . ASN A 1 103 ? -14.665 14.283 13.496 1.00 91.19 103 ASN A C 1
ATOM 744 O O . ASN A 1 103 ? -14.802 14.199 14.717 1.00 91.19 103 ASN A O 1
ATOM 748 N N . GLY A 1 104 ? -13.688 13.646 12.845 1.00 92.00 104 GLY A N 1
ATOM 749 C CA . GLY A 1 104 ? -12.668 12.860 13.528 1.00 92.00 104 GLY A CA 1
ATOM 750 C C . GLY A 1 104 ? -11.759 13.715 14.410 1.00 92.00 104 GLY A C 1
ATOM 751 O O . GLY A 1 104 ? -11.333 14.800 14.018 1.00 92.00 104 GLY A O 1
ATOM 752 N N . ASP A 1 105 ? -11.427 13.202 15.596 1.00 96.12 105 ASP A N 1
ATOM 753 C CA . ASP A 1 105 ? -10.468 13.834 16.505 1.00 96.12 105 ASP A CA 1
ATOM 754 C C . ASP A 1 105 ? -9.087 13.154 16.391 1.00 96.12 105 ASP A C 1
ATOM 756 O O . ASP A 1 105 ? -8.929 12.021 16.877 1.00 96.12 105 ASP A O 1
ATOM 760 N N . PRO A 1 106 ? -8.070 13.826 15.808 1.00 94.88 106 PRO A N 1
ATOM 761 C CA . PRO A 1 106 ? -6.718 13.278 15.685 1.00 94.88 106 PRO A CA 1
ATOM 762 C C . PRO A 1 106 ? -6.034 13.042 17.035 1.00 94.88 106 PRO A C 1
ATOM 764 O O . PRO A 1 106 ? -5.102 12.251 17.124 1.00 94.88 106 PRO A O 1
ATOM 767 N N . GLN A 1 107 ? -6.499 13.679 18.114 1.00 95.88 107 GLN A N 1
ATOM 768 C CA . GLN A 1 107 ? -5.930 13.491 19.450 1.00 95.88 107 GLN A CA 1
ATOM 769 C C . GLN A 1 107 ? -6.518 12.284 20.189 1.00 95.88 107 GLN A C 1
ATOM 771 O O . GLN A 1 107 ? -6.003 11.883 21.244 1.00 95.88 107 GLN A O 1
ATOM 776 N N . SER A 1 108 ? -7.572 11.668 19.649 1.00 95.31 108 SER A N 1
ATOM 777 C CA . SER A 1 108 ? -8.190 10.505 20.273 1.00 95.31 108 SER A CA 1
ATOM 778 C C . SER A 1 108 ? -7.217 9.319 20.320 1.00 95.31 108 SER A C 1
ATOM 780 O O . SER A 1 108 ? -6.438 9.060 19.401 1.00 95.31 108 SER A O 1
ATOM 782 N N . VA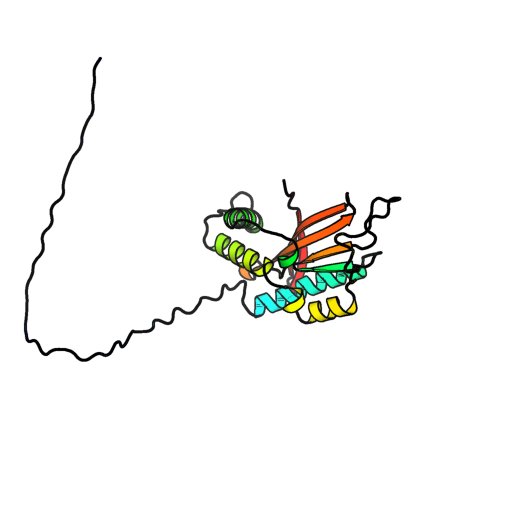L A 1 109 ? -7.248 8.566 21.426 1.00 93.06 109 VAL A N 1
ATOM 783 C CA . VAL A 1 109 ? -6.337 7.424 21.640 1.00 93.06 109 VAL A CA 1
ATOM 784 C C . VAL A 1 109 ? -6.473 6.391 20.518 1.00 93.06 109 VAL A C 1
ATOM 786 O O . VAL A 1 109 ? -5.467 5.906 20.009 1.00 93.06 109 VAL A O 1
ATOM 789 N N . GLY A 1 110 ? -7.706 6.101 20.092 1.00 91.62 110 GLY A N 1
ATOM 790 C CA . GLY A 1 110 ? -7.974 5.122 19.041 1.00 91.62 110 GLY A CA 1
ATOM 791 C C . GLY A 1 110 ? 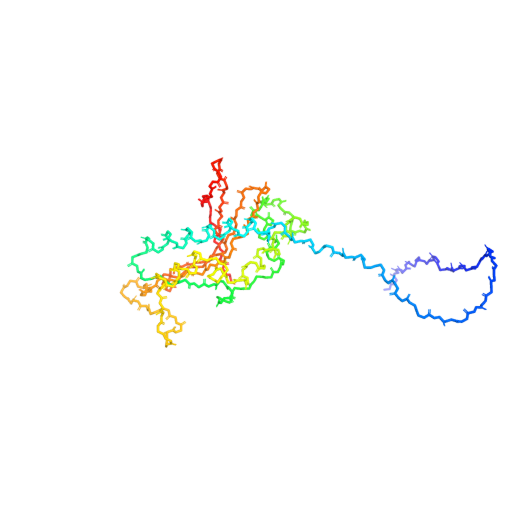-7.450 5.531 17.662 1.00 91.62 110 GLY A C 1
ATOM 792 O O . GLY A 1 110 ? -7.046 4.650 16.903 1.00 91.62 110 GLY A O 1
ATOM 793 N N . ILE A 1 111 ? -7.431 6.828 17.334 1.00 94.69 111 ILE A N 1
ATOM 794 C CA . ILE A 1 111 ? -6.852 7.322 16.077 1.00 94.69 111 ILE A CA 1
ATOM 795 C C . ILE A 1 111 ? -5.329 7.237 16.122 1.00 94.69 111 ILE A C 1
ATOM 797 O O . ILE A 1 111 ? -4.742 6.613 15.242 1.00 94.69 111 ILE A O 1
ATOM 801 N N . ARG A 1 112 ? -4.697 7.729 17.193 1.00 95.12 112 ARG A N 1
ATOM 802 C CA . ARG A 1 112 ? -3.231 7.681 17.339 1.00 95.12 112 ARG A CA 1
ATOM 803 C C . ARG A 1 112 ? -2.673 6.260 17.337 1.00 95.12 112 ARG A C 1
ATOM 805 O O . ARG A 1 112 ? -1.607 6.003 16.786 1.00 95.12 112 ARG A O 1
ATOM 812 N N . GLN A 1 113 ? -3.402 5.304 17.914 1.00 94.38 113 GLN A N 1
ATOM 813 C CA . GLN A 1 113 ? -3.016 3.891 17.862 1.00 94.38 113 GLN A CA 1
ATOM 814 C C . GLN A 1 113 ? -3.068 3.318 16.438 1.00 94.38 113 GLN A C 1
ATOM 816 O O . GLN A 1 113 ? -2.165 2.572 16.057 1.00 94.38 113 GLN A O 1
ATOM 821 N N . ARG A 1 114 ? -4.092 3.668 15.645 1.00 94.75 114 ARG A N 1
ATOM 822 C CA . ARG A 1 114 ? -4.194 3.255 14.235 1.00 94.75 114 ARG A CA 1
ATOM 823 C C . ARG A 1 114 ? -3.104 3.908 13.392 1.00 94.75 114 ARG A C 1
ATOM 825 O O . ARG A 1 114 ? -2.390 3.205 12.689 1.00 94.75 114 ARG A O 1
ATOM 832 N N . ALA A 1 115 ? -2.930 5.221 13.520 1.00 95.06 115 ALA A N 1
ATOM 833 C CA . ALA A 1 115 ? -1.892 5.974 12.826 1.00 95.06 115 ALA A CA 1
ATOM 834 C C . ALA A 1 115 ? -0.491 5.424 13.137 1.00 95.06 115 ALA A C 1
ATOM 836 O O . ALA A 1 115 ? 0.268 5.106 12.224 1.00 95.06 115 ALA A O 1
ATOM 837 N N . GLY A 1 116 ? -0.177 5.203 14.418 1.00 95.25 116 GLY A N 1
ATOM 838 C CA . GLY A 1 116 ? 1.098 4.623 14.839 1.00 95.25 116 GLY A CA 1
ATOM 839 C C . GLY A 1 116 ? 1.332 3.213 14.289 1.00 95.25 116 GLY A C 1
ATOM 840 O O . GLY A 1 116 ? 2.426 2.916 13.809 1.00 95.25 116 GLY A O 1
ATOM 841 N N . ALA A 1 117 ? 0.310 2.351 14.300 1.00 95.81 117 ALA A N 1
ATOM 842 C CA . ALA A 1 117 ? 0.412 1.016 13.715 1.00 95.81 117 ALA A CA 1
ATOM 843 C C . ALA A 1 117 ? 0.583 1.062 12.188 1.00 95.81 117 ALA A C 1
ATOM 845 O O . ALA A 1 117 ? 1.409 0.332 11.647 1.00 95.81 117 ALA A O 1
ATOM 846 N N . PHE A 1 118 ? -0.137 1.945 11.493 1.00 95.69 118 PHE A N 1
ATOM 847 C CA . PHE A 1 118 ? 0.008 2.133 10.052 1.00 95.69 118 PHE A CA 1
ATOM 848 C C . PHE A 1 118 ? 1.423 2.592 9.695 1.00 95.69 118 PHE A C 1
ATOM 850 O O . PHE A 1 118 ? 2.074 1.973 8.855 1.00 95.69 118 PHE A O 1
ATOM 857 N N . LEU A 1 119 ? 1.945 3.610 10.389 1.00 95.25 119 LEU A N 1
ATOM 858 C CA . LEU A 1 119 ? 3.315 4.078 10.192 1.00 95.25 119 LEU A CA 1
ATOM 859 C C . LEU A 1 119 ? 4.335 2.964 10.443 1.00 95.25 119 LEU A C 1
ATOM 861 O O . LEU A 1 119 ? 5.228 2.775 9.619 1.00 95.25 119 LEU A O 1
ATOM 865 N N . ALA A 1 120 ? 4.183 2.177 11.511 1.00 94.75 120 ALA A N 1
ATOM 866 C CA . ALA A 1 120 ? 5.062 1.038 11.770 1.00 94.75 120 ALA A CA 1
ATOM 867 C C . ALA A 1 120 ? 5.064 0.044 10.592 1.00 94.75 120 ALA A C 1
ATOM 869 O O . ALA A 1 120 ? 6.128 -0.292 10.074 1.00 94.75 120 ALA A O 1
ATOM 870 N N . LEU A 1 121 ? 3.882 -0.337 10.098 1.00 95.69 121 LEU A N 1
ATOM 871 C CA . LEU A 1 121 ? 3.730 -1.276 8.981 1.00 95.69 121 LEU A CA 1
ATOM 872 C C . LEU A 1 121 ? 4.307 -0.745 7.657 1.00 95.69 121 LEU A C 1
ATOM 874 O O . LEU A 1 121 ? 4.789 -1.533 6.844 1.00 95.69 121 LEU A O 1
ATOM 878 N N . THR A 1 122 ? 4.313 0.574 7.433 1.00 94.94 122 THR A N 1
ATOM 879 C CA . THR A 1 122 ? 4.950 1.180 6.243 1.00 94.94 122 THR A CA 1
ATOM 880 C C . THR A 1 122 ? 6.477 1.118 6.258 1.00 94.94 122 THR A C 1
ATOM 882 O O . THR A 1 122 ? 7.103 1.198 5.200 1.00 94.94 122 THR A O 1
ATOM 885 N N . LYS A 1 123 ? 7.093 0.958 7.434 1.00 94.94 123 LYS A N 1
ATOM 886 C CA . LYS A 1 123 ? 8.549 0.815 7.575 1.00 94.94 123 LYS A CA 1
ATOM 887 C C . LYS A 1 123 ? 9.005 -0.649 7.520 1.00 94.94 123 LYS A C 1
ATOM 889 O O . LYS A 1 123 ? 10.202 -0.906 7.419 1.00 94.94 123 LYS A O 1
ATOM 894 N N . GLU A 1 124 ? 8.077 -1.601 7.539 1.00 95.12 124 GLU A N 1
ATOM 895 C CA . GLU A 1 124 ? 8.368 -3.023 7.359 1.00 95.12 124 GLU A CA 1
ATOM 896 C C . GLU A 1 124 ? 8.449 -3.413 5.870 1.00 95.12 124 GLU A C 1
ATOM 898 O O . GLU A 1 124 ? 7.950 -2.711 4.989 1.00 95.12 124 GLU A O 1
ATOM 903 N N . SER A 1 125 ? 9.088 -4.551 5.572 1.00 96.88 125 SER A N 1
ATOM 904 C CA . SER A 1 125 ? 9.072 -5.139 4.226 1.00 96.88 125 SER A CA 1
ATOM 905 C C . SER A 1 125 ? 7.871 -6.072 4.075 1.00 96.88 125 SER A C 1
ATOM 907 O O . SER A 1 125 ? 7.853 -7.163 4.641 1.00 96.88 125 SER A O 1
ATOM 909 N N . ALA A 1 126 ? 6.873 -5.678 3.285 1.00 97.06 126 ALA A N 1
ATOM 910 C CA . ALA A 1 126 ? 5.768 -6.566 2.928 1.00 97.06 126 ALA A CA 1
ATOM 911 C C . ALA A 1 126 ? 6.276 -7.780 2.146 1.00 97.06 126 ALA A C 1
ATOM 913 O O . ALA A 1 126 ? 5.832 -8.904 2.376 1.00 97.06 126 ALA A O 1
ATOM 914 N N . ILE A 1 127 ? 7.242 -7.556 1.252 1.00 97.88 127 ILE A N 1
ATOM 915 C CA . ILE A 1 127 ? 7.803 -8.598 0.393 1.00 97.88 127 ILE A CA 1
ATOM 916 C C . ILE A 1 127 ? 8.513 -9.675 1.214 1.00 97.88 127 ILE A C 1
ATOM 918 O O . ILE A 1 127 ? 8.418 -10.843 0.852 1.00 97.88 127 ILE A O 1
ATOM 922 N N . GLU A 1 128 ? 9.210 -9.331 2.298 1.00 97.50 128 GLU A N 1
ATOM 923 C CA . GLU A 1 128 ? 9.906 -10.310 3.147 1.00 97.50 128 GLU A CA 1
ATOM 924 C C . GLU A 1 128 ? 8.992 -10.949 4.198 1.00 97.50 128 GLU A C 1
ATOM 926 O O . GLU A 1 128 ? 9.171 -12.122 4.522 1.00 97.50 128 GLU A O 1
ATOM 931 N N . GLN A 1 129 ? 8.013 -10.205 4.720 1.00 96.62 129 GLN A N 1
ATOM 932 C CA . GLN A 1 129 ? 7.145 -10.678 5.806 1.00 96.62 129 GLN A CA 1
ATOM 933 C C . GLN A 1 129 ? 5.964 -11.529 5.314 1.00 96.62 129 GLN A C 1
ATOM 935 O O . GLN A 1 129 ? 5.459 -12.368 6.059 1.00 96.62 129 GLN A O 1
ATOM 940 N N . CYS A 1 130 ? 5.514 -11.345 4.070 1.00 98.00 130 CYS A N 1
ATOM 941 C CA . CYS A 1 130 ? 4.369 -12.063 3.515 1.00 98.00 130 CYS A CA 1
ATOM 942 C C . CYS A 1 130 ? 4.835 -13.155 2.546 1.00 98.00 130 CYS A C 1
ATOM 944 O O . CYS A 1 130 ? 5.126 -12.877 1.387 1.00 98.00 130 CYS A O 1
ATOM 946 N N . GLY A 1 131 ? 4.880 -14.411 3.006 1.00 98.00 131 GLY A N 1
ATOM 947 C CA . GLY A 1 131 ? 5.510 -15.519 2.270 1.00 98.00 131 GLY A CA 1
ATOM 948 C C . GLY A 1 131 ? 4.992 -15.740 0.840 1.00 98.00 131 GLY A C 1
ATOM 949 O O . GLY A 1 131 ? 5.783 -15.998 -0.070 1.00 98.00 131 GLY A O 1
ATOM 950 N N . GLU A 1 132 ? 3.684 -15.596 0.609 1.00 98.12 132 GLU A N 1
ATOM 951 C CA . GLU A 1 132 ? 3.115 -15.691 -0.743 1.00 98.12 132 GLU A CA 1
ATOM 952 C C . GLU A 1 132 ? 3.516 -14.506 -1.629 1.00 98.12 132 GLU A C 1
ATOM 954 O O . GLU A 1 132 ? 3.880 -14.708 -2.790 1.00 98.12 132 GLU A O 1
ATOM 959 N N . LEU A 1 133 ? 3.549 -13.287 -1.082 1.00 98.31 133 LEU A N 1
ATOM 960 C CA . LEU A 1 133 ? 4.080 -12.118 -1.781 1.00 98.31 133 LEU A CA 1
ATOM 961 C C . LEU A 1 133 ? 5.576 -12.277 -2.075 1.00 98.31 133 LEU A C 1
ATOM 963 O O . LEU A 1 133 ? 6.010 -11.929 -3.170 1.00 98.31 133 LEU A O 1
ATOM 967 N N . THR A 1 134 ? 6.363 -12.857 -1.162 1.00 98.62 134 THR A N 1
ATOM 968 C CA . THR A 1 134 ? 7.777 -13.181 -1.403 1.00 98.62 134 THR A CA 1
ATOM 969 C C . THR A 1 134 ? 7.927 -14.099 -2.614 1.00 98.62 134 THR A C 1
ATOM 971 O O . THR A 1 134 ? 8.774 -13.869 -3.483 1.00 98.62 134 THR A O 1
ATOM 974 N N . ALA A 1 135 ? 7.115 -15.157 -2.676 1.00 98.31 135 ALA A N 1
ATOM 975 C CA . ALA A 1 135 ? 7.128 -16.107 -3.780 1.00 98.31 135 ALA A CA 1
ATOM 976 C C . ALA A 1 135 ? 6.692 -15.439 -5.093 1.00 98.31 135 ALA A C 1
ATOM 978 O O . ALA A 1 135 ? 7.365 -15.601 -6.112 1.00 98.31 135 ALA A O 1
ATOM 979 N N . LEU A 1 136 ? 5.624 -14.636 -5.054 1.00 97.88 136 LEU A N 1
ATOM 980 C CA . LEU A 1 136 ? 5.130 -13.868 -6.195 1.00 97.88 136 LEU A CA 1
ATOM 981 C C . LEU A 1 136 ? 6.189 -12.891 -6.719 1.00 97.88 136 LEU A C 1
ATOM 983 O O . LEU A 1 136 ? 6.470 -12.882 -7.916 1.00 97.88 136 LEU A O 1
ATOM 987 N N . HIS A 1 137 ? 6.817 -12.122 -5.827 1.00 98.19 137 HIS A N 1
ATOM 988 C CA . HIS A 1 137 ? 7.887 -11.184 -6.153 1.00 98.19 137 HIS A CA 1
ATOM 989 C C . HIS A 1 137 ? 9.035 -11.901 -6.868 1.00 98.19 137 HIS A C 1
ATOM 991 O O . HIS A 1 137 ? 9.426 -11.503 -7.959 1.00 98.19 137 HIS A O 1
ATOM 997 N N . ARG A 1 138 ? 9.547 -13.000 -6.299 1.00 97.81 138 ARG A N 1
ATOM 998 C CA . ARG A 1 138 ? 10.652 -13.768 -6.901 1.00 97.81 138 ARG A CA 1
ATOM 999 C C . ARG A 1 138 ? 1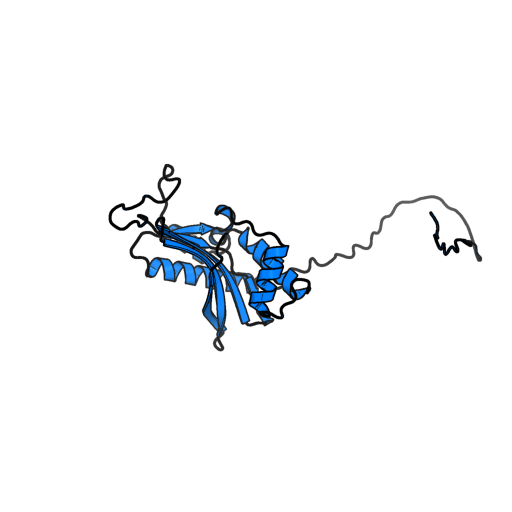0.302 -14.362 -8.265 1.00 97.81 138 ARG A C 1
ATOM 1001 O O . ARG A 1 138 ? 11.185 -14.490 -9.104 1.00 97.81 138 ARG A O 1
ATOM 1008 N N . ALA A 1 139 ? 9.050 -14.768 -8.461 1.00 96.81 139 ALA A N 1
ATOM 1009 C CA . ALA A 1 139 ? 8.624 -15.451 -9.676 1.00 96.81 139 ALA A CA 1
ATOM 1010 C C . ALA A 1 139 ? 8.226 -14.497 -10.811 1.00 96.81 139 ALA A C 1
ATOM 1012 O O . ALA A 1 139 ? 8.387 -14.850 -11.977 1.00 96.81 139 ALA A O 1
ATOM 1013 N N . ARG A 1 140 ? 7.648 -13.333 -10.486 1.00 96.38 140 ARG A N 1
ATOM 1014 C CA . ARG A 1 140 ? 6.966 -12.468 -11.464 1.00 96.38 140 ARG A CA 1
ATOM 1015 C C . ARG A 1 140 ? 7.394 -11.006 -11.443 1.00 96.38 140 ARG A C 1
ATOM 1017 O O . ARG A 1 140 ? 7.101 -10.315 -12.414 1.00 96.38 140 ARG A O 1
ATOM 1024 N N . SER A 1 141 ? 8.044 -10.522 -10.382 1.00 96.62 141 SER A N 1
ATOM 1025 C CA . SER A 1 141 ? 8.532 -9.141 -10.374 1.00 96.62 141 SER A CA 1
ATOM 1026 C C . SER A 1 141 ? 9.672 -8.993 -11.372 1.00 96.62 141 SER A C 1
ATOM 1028 O O . SER A 1 141 ? 10.600 -9.800 -11.409 1.00 96.62 141 SER A O 1
ATOM 1030 N N . HIS A 1 142 ? 9.604 -7.937 -12.171 1.00 96.50 142 HIS A N 1
ATOM 1031 C CA . HIS A 1 142 ? 10.709 -7.483 -12.987 1.00 96.50 142 HIS A CA 1
ATOM 1032 C C . HIS A 1 142 ? 11.846 -6.992 -12.084 1.00 96.50 142 HIS A C 1
ATOM 1034 O O . HIS A 1 142 ? 11.603 -6.378 -11.042 1.00 96.50 142 HIS A O 1
ATOM 1040 N N . THR A 1 143 ? 13.080 -7.266 -12.502 1.00 94.81 143 THR A N 1
ATOM 1041 C CA . THR A 1 143 ? 14.301 -6.808 -11.836 1.00 94.81 143 THR A CA 1
ATOM 1042 C C . THR A 1 143 ? 15.028 -5.878 -12.804 1.00 94.81 143 THR A C 1
ATOM 1044 O O . THR A 1 143 ? 15.627 -6.388 -13.756 1.00 94.81 143 THR A O 1
ATOM 1047 N N . PRO A 1 144 ? 14.964 -4.551 -12.590 1.00 91.19 144 PRO A N 1
ATOM 1048 C CA . PRO A 1 144 ? 15.681 -3.577 -13.407 1.00 91.19 144 PRO A CA 1
ATOM 1049 C C . PRO A 1 144 ? 17.192 -3.811 -13.401 1.00 91.19 144 PRO A C 1
ATOM 1051 O O . PRO A 1 144 ? 17.743 -4.423 -12.475 1.00 91.19 144 PRO A O 1
ATOM 1054 N N . ALA A 1 145 ? 17.881 -3.311 -14.425 1.00 89.62 145 ALA A N 1
ATOM 1055 C CA . ALA A 1 145 ? 19.334 -3.371 -14.460 1.00 89.62 145 ALA A CA 1
ATOM 1056 C C . ALA A 1 145 ? 19.932 -2.478 -13.351 1.00 89.62 145 ALA A C 1
ATOM 1058 O O . ALA A 1 145 ? 19.405 -1.404 -13.079 1.00 89.62 145 ALA A O 1
ATOM 1059 N N . PRO A 1 146 ? 21.081 -2.838 -12.742 1.00 83.62 146 PRO A N 1
ATOM 1060 C CA . PRO A 1 146 ? 21.683 -2.031 -11.673 1.00 83.62 146 PRO A CA 1
ATOM 1061 C C . PRO A 1 146 ? 22.071 -0.599 -12.072 1.00 83.62 146 PRO A C 1
ATOM 1063 O O . PRO A 1 146 ? 22.350 0.216 -11.203 1.00 83.62 146 PRO A O 1
ATOM 1066 N N . SER A 1 147 ? 22.159 -0.309 -13.372 1.00 85.00 147 SER A N 1
ATOM 1067 C CA . SER A 1 147 ? 22.436 1.025 -13.913 1.00 85.00 147 SER A CA 1
ATOM 1068 C C . SER A 1 147 ? 21.192 1.909 -14.048 1.00 85.00 147 SER A C 1
ATOM 1070 O O . SER A 1 147 ? 21.320 3.066 -14.437 1.00 85.00 147 SER A O 1
ATOM 1072 N N . GLU A 1 148 ? 19.999 1.365 -13.809 1.00 83.50 148 GLU A N 1
ATOM 1073 C CA . GLU A 1 148 ? 18.725 2.066 -13.950 1.00 83.50 148 GLU A CA 1
ATOM 1074 C C . GLU A 1 148 ? 18.275 2.604 -12.589 1.00 83.50 148 GLU A C 1
ATOM 1076 O O . GLU A 1 148 ? 17.607 1.921 -11.816 1.00 83.50 148 GLU A O 1
ATOM 1081 N N . ASP A 1 149 ? 18.618 3.862 -12.302 1.00 74.88 149 ASP A N 1
ATOM 1082 C CA . ASP A 1 149 ? 18.136 4.565 -11.101 1.00 74.88 149 ASP A CA 1
ATOM 1083 C C . ASP A 1 149 ? 16.634 4.913 -11.190 1.00 74.88 149 ASP A C 1
ATOM 1085 O O . ASP A 1 149 ? 15.983 5.212 -10.189 1.00 74.88 149 ASP A O 1
ATOM 1089 N N . SER A 1 150 ? 16.071 4.887 -12.401 1.00 80.94 150 SER A N 1
ATOM 1090 C CA . SER A 1 150 ? 14.652 5.121 -12.680 1.00 80.94 150 SER A CA 1
ATOM 1091 C C . SER A 1 150 ? 14.221 4.347 -13.931 1.00 80.94 150 SER A C 1
ATOM 1093 O O . SER A 1 150 ? 15.080 4.048 -14.766 1.00 80.94 150 SER A O 1
ATOM 1095 N N . PRO A 1 151 ? 12.920 4.028 -14.084 1.00 87.81 151 PRO A N 1
ATOM 1096 C CA . PRO A 1 151 ? 12.441 3.316 -15.261 1.00 87.81 151 PRO A CA 1
ATOM 1097 C C . PRO A 1 151 ? 12.720 4.105 -16.549 1.00 87.81 151 PRO A C 1
ATOM 1099 O O . PRO A 1 151 ? 12.404 5.300 -16.600 1.00 87.81 151 PRO A O 1
ATOM 1102 N N . PRO A 1 152 ? 13.267 3.470 -17.602 1.00 92.19 152 PRO A N 1
ATOM 1103 C CA . PRO A 1 152 ? 13.417 4.112 -18.900 1.00 92.19 152 PRO A CA 1
ATOM 1104 C C . PRO A 1 152 ? 12.071 4.609 -19.438 1.00 92.19 152 PRO A C 1
ATOM 1106 O O . PRO A 1 152 ? 11.029 3.985 -19.222 1.00 92.19 152 PRO A O 1
ATOM 1109 N N . VAL A 1 153 ? 12.093 5.744 -20.139 1.00 92.50 153 VAL A N 1
ATOM 1110 C CA . VAL A 1 153 ? 10.897 6.387 -20.699 1.00 92.50 153 VAL A CA 1
ATOM 1111 C C . VAL A 1 153 ? 10.815 6.112 -22.194 1.00 92.50 153 VAL A C 1
ATOM 1113 O O . VAL A 1 153 ? 11.714 6.486 -22.949 1.00 92.50 153 VAL A O 1
ATOM 1116 N N . ASN A 1 154 ? 9.693 5.552 -22.635 1.00 89.69 154 ASN A N 1
ATOM 1117 C CA . ASN A 1 154 ? 9.300 5.568 -24.032 1.00 89.69 154 ASN A CA 1
ATOM 1118 C C . ASN A 1 154 ? 8.844 6.987 -24.414 1.00 89.69 154 ASN A C 1
ATOM 1120 O O . ASN A 1 154 ? 7.871 7.519 -23.878 1.00 89.69 154 ASN A O 1
ATOM 1124 N N . LEU A 1 155 ? 9.572 7.611 -25.341 1.00 90.19 155 LEU A N 1
ATOM 1125 C CA . LEU A 1 155 ? 9.339 8.994 -25.761 1.00 90.19 155 LEU A CA 1
ATOM 1126 C C . LEU A 1 155 ? 8.125 9.165 -26.688 1.00 90.19 155 LEU A C 1
ATOM 1128 O O . LEU A 1 155 ? 7.680 10.295 -26.878 1.00 90.19 155 LEU A O 1
ATOM 1132 N N . GLU A 1 156 ? 7.596 8.088 -27.277 1.00 89.75 156 GLU A N 1
ATOM 1133 C CA . GLU A 1 156 ? 6.440 8.166 -28.180 1.00 89.75 156 GLU A CA 1
ATOM 1134 C C . GLU A 1 156 ? 5.131 8.391 -27.417 1.00 89.75 156 GLU A C 1
ATOM 1136 O O . GLU A 1 156 ? 4.298 9.195 -27.836 1.00 89.75 156 GLU A O 1
ATOM 1141 N N . ASP A 1 157 ? 4.962 7.704 -26.287 1.00 89.06 157 ASP A N 1
ATOM 1142 C CA . ASP A 1 157 ? 3.742 7.728 -25.476 1.00 89.06 157 ASP A CA 1
ATOM 1143 C C . ASP A 1 157 ? 3.959 8.277 -24.053 1.00 89.06 157 ASP A C 1
ATOM 1145 O O . ASP A 1 157 ? 3.018 8.330 -23.261 1.00 89.06 157 ASP A O 1
ATOM 1149 N N . MET A 1 158 ? 5.179 8.734 -23.741 1.00 90.38 158 MET A N 1
ATOM 1150 C CA . MET A 1 158 ? 5.577 9.288 -22.441 1.00 90.38 158 MET A CA 1
ATOM 1151 C C . MET A 1 158 ? 5.317 8.330 -21.270 1.00 90.38 158 MET A C 1
ATOM 1153 O O . MET A 1 158 ? 4.942 8.750 -20.171 1.00 90.38 158 MET A O 1
ATOM 1157 N N . SER A 1 159 ? 5.529 7.036 -21.498 1.00 91.88 159 SER A N 1
ATOM 1158 C CA . SER A 1 159 ? 5.314 5.986 -20.506 1.00 91.88 159 SER A CA 1
ATOM 1159 C C . SER A 1 159 ? 6.619 5.297 -20.105 1.00 91.88 159 SER A C 1
ATOM 1161 O O . SER A 1 159 ? 7.598 5.317 -20.844 1.00 91.88 159 SER A O 1
ATOM 1163 N N . TYR A 1 160 ? 6.661 4.684 -18.925 1.00 93.56 160 TYR A N 1
ATOM 1164 C CA . TYR A 1 160 ? 7.803 3.862 -18.523 1.00 93.56 160 TYR A CA 1
ATOM 1165 C C . TYR A 1 160 ? 7.794 2.509 -19.237 1.00 93.56 160 TYR A C 1
ATOM 1167 O O . TYR A 1 160 ? 6.725 1.966 -19.528 1.00 93.56 160 TYR A O 1
ATOM 1175 N N . GLU A 1 161 ? 8.972 1.942 -19.494 1.00 93.88 161 GLU A N 1
ATOM 1176 C CA . GLU A 1 161 ? 9.111 0.597 -20.076 1.00 93.88 161 GLU A CA 1
ATOM 1177 C C . GLU A 1 161 ? 8.577 -0.510 -19.150 1.00 93.88 161 GLU A C 1
ATOM 1179 O O . GLU A 1 161 ? 8.122 -1.553 -19.620 1.00 93.88 161 GLU A O 1
ATOM 1184 N N . TYR A 1 162 ? 8.557 -0.256 -17.842 1.00 94.25 162 TYR A N 1
ATOM 1185 C CA . TYR A 1 162 ? 7.937 -1.105 -16.831 1.00 94.25 162 TYR A CA 1
ATOM 1186 C C . TYR A 1 162 ? 7.178 -0.264 -15.802 1.00 94.25 162 TYR A C 1
ATOM 1188 O O . TYR A 1 162 ? 7.512 0.894 -15.549 1.00 94.25 162 TYR A O 1
ATOM 1196 N N . GLU A 1 163 ? 6.149 -0.850 -15.193 1.00 95.06 163 GLU A N 1
ATOM 1197 C CA . GLU A 1 163 ? 5.412 -0.212 -14.104 1.00 95.06 163 GLU A CA 1
ATOM 1198 C C . GLU A 1 163 ? 6.085 -0.484 -12.757 1.00 95.06 163 GLU A C 1
ATOM 1200 O O . GLU A 1 163 ? 6.606 -1.574 -12.515 1.00 95.06 163 GLU A O 1
ATOM 1205 N N . THR A 1 164 ? 6.036 0.486 -11.847 1.00 94.75 164 THR A N 1
ATOM 1206 C CA . THR A 1 164 ? 6.553 0.343 -10.482 1.00 94.75 164 THR A CA 1
ATOM 1207 C C . THR A 1 164 ? 5.421 0.403 -9.472 1.00 94.75 164 THR A C 1
ATOM 1209 O O . THR A 1 164 ? 4.518 1.228 -9.586 1.00 94.75 164 THR A O 1
ATOM 1212 N N . TYR A 1 165 ? 5.464 -0.482 -8.482 1.00 95.88 165 TYR A N 1
ATOM 1213 C CA . TYR A 1 165 ? 4.457 -0.616 -7.438 1.00 95.88 165 TYR A CA 1
ATOM 1214 C C . TYR A 1 165 ? 5.145 -0.663 -6.079 1.00 95.88 165 TYR A C 1
ATOM 1216 O O . TYR A 1 165 ? 5.870 -1.608 -5.775 1.00 95.88 165 TYR A O 1
ATOM 1224 N N . VAL A 1 166 ? 4.888 0.344 -5.252 1.00 95.88 166 VAL A N 1
ATOM 1225 C CA . VAL A 1 166 ? 5.391 0.440 -3.882 1.00 95.88 166 VAL A CA 1
ATOM 1226 C C . VAL A 1 166 ? 4.277 0.031 -2.931 1.00 95.88 166 VAL A C 1
ATOM 1228 O O . VAL A 1 166 ? 3.194 0.606 -2.995 1.00 95.88 166 VAL A O 1
ATOM 1231 N N . LEU A 1 167 ? 4.520 -0.954 -2.068 1.00 96.94 167 LEU A N 1
ATOM 1232 C CA . LEU A 1 167 ? 3.487 -1.562 -1.224 1.00 96.94 167 LEU A CA 1
ATOM 1233 C C . LEU A 1 167 ? 3.882 -1.526 0.256 1.00 96.94 167 LEU A C 1
ATOM 1235 O O . LEU A 1 167 ? 5.061 -1.653 0.599 1.00 96.94 167 LEU A O 1
ATOM 1239 N N . SER A 1 168 ? 2.905 -1.350 1.145 1.00 97.44 168 SER A N 1
ATOM 1240 C CA . SER A 1 168 ? 3.060 -1.614 2.581 1.00 97.44 168 SER A CA 1
ATOM 1241 C C . SER A 1 168 ? 2.279 -2.853 2.995 1.00 97.44 168 SER A C 1
ATOM 1243 O O . SER A 1 168 ? 1.403 -3.335 2.277 1.00 97.44 168 SER A O 1
ATOM 1245 N N . ILE A 1 169 ? 2.551 -3.336 4.205 1.00 97.38 169 ILE A N 1
ATOM 1246 C CA . ILE A 1 169 ? 1.636 -4.263 4.866 1.00 97.38 169 ILE A CA 1
ATOM 1247 C C . ILE A 1 169 ? 0.389 -3.453 5.265 1.00 97.38 169 ILE A C 1
ATOM 1249 O O . ILE A 1 169 ? 0.542 -2.358 5.818 1.00 97.38 169 ILE A O 1
ATOM 1253 N N . PRO A 1 170 ? -0.833 -3.912 4.949 1.00 97.69 170 PRO A N 1
ATOM 1254 C CA . PRO A 1 170 ? -2.045 -3.206 5.331 1.00 97.69 170 PRO A CA 1
ATOM 1255 C C . PRO A 1 170 ? -2.233 -3.213 6.848 1.00 97.69 170 PRO A C 1
ATOM 1257 O O . PRO A 1 170 ? -2.080 -4.254 7.489 1.00 97.69 170 PRO A O 1
ATOM 1260 N N . LEU A 1 171 ? -2.651 -2.081 7.413 1.00 97.69 171 LEU A N 1
ATOM 1261 C CA . LEU A 1 171 ? -3.252 -2.068 8.744 1.00 97.69 171 LEU A CA 1
ATOM 1262 C C . LEU A 1 171 ? -4.633 -2.707 8.654 1.00 97.69 171 LEU A C 1
ATOM 1264 O O . LEU A 1 171 ? -5.450 -2.234 7.869 1.00 97.69 171 LEU A O 1
ATOM 1268 N N . VAL A 1 172 ? -4.913 -3.726 9.466 1.00 97.81 172 VAL A N 1
ATOM 1269 C CA . VAL A 1 172 ? -6.231 -4.374 9.537 1.00 97.81 172 VAL A CA 1
ATOM 1270 C C . VAL A 1 172 ? -6.940 -3.954 10.822 1.00 97.81 172 VAL A C 1
ATOM 1272 O O . VAL A 1 172 ? -6.484 -4.241 11.925 1.00 97.81 172 VAL A O 1
ATOM 1275 N N . ASP A 1 173 ? -8.067 -3.267 10.668 1.00 95.75 173 ASP A N 1
ATOM 1276 C CA . ASP A 1 173 ? -8.955 -2.826 11.739 1.00 95.75 173 ASP A CA 1
ATOM 1277 C C . ASP A 1 173 ? -10.208 -3.712 11.755 1.00 95.75 173 ASP A C 1
ATOM 1279 O O . ASP A 1 173 ? -11.184 -3.473 11.031 1.00 95.75 173 ASP A O 1
ATOM 1283 N N . PHE A 1 174 ? -10.167 -4.769 12.569 1.00 94.56 174 PHE A N 1
ATOM 1284 C CA . PHE A 1 174 ? -11.280 -5.709 12.702 1.00 94.56 174 PHE A CA 1
ATOM 1285 C C . PHE A 1 174 ? -12.528 -5.074 13.316 1.00 94.56 174 PHE A C 1
ATOM 1287 O O . PHE A 1 174 ? -13.631 -5.447 12.913 1.00 94.56 174 PHE A O 1
ATOM 1294 N N . ASP A 1 175 ? -12.373 -4.094 14.212 1.00 91.75 175 ASP A N 1
ATOM 1295 C CA . ASP A 1 175 ? -13.498 -3.423 14.874 1.00 91.75 175 ASP A CA 1
ATOM 1296 C C . ASP A 1 175 ? -14.372 -2.684 13.860 1.00 91.75 175 ASP A C 1
ATOM 1298 O O . ASP A 1 175 ? -15.596 -2.633 13.986 1.00 91.75 175 ASP A O 1
ATOM 1302 N N . ARG A 1 176 ? -13.739 -2.125 12.823 1.00 91.44 176 ARG A N 1
ATOM 1303 C CA . ARG A 1 176 ? -14.423 -1.383 11.756 1.00 91.44 176 ARG A CA 1
ATOM 1304 C C . ARG A 1 176 ? -14.612 -2.181 10.472 1.00 91.44 176 ARG A C 1
ATOM 1306 O O . ARG A 1 176 ? -15.268 -1.698 9.551 1.00 91.44 176 ARG A O 1
ATOM 1313 N N . GLY A 1 177 ? -14.040 -3.381 10.389 1.00 95.62 177 GLY A N 1
ATOM 1314 C CA . GLY A 1 177 ? -14.024 -4.177 9.164 1.00 95.62 177 GLY A CA 1
ATOM 1315 C C . GLY A 1 177 ? -13.337 -3.443 8.011 1.00 95.62 177 GLY A C 1
ATOM 1316 O O . GLY A 1 177 ? -13.814 -3.508 6.877 1.00 95.62 177 GLY A O 1
ATOM 1317 N N . LYS A 1 178 ? -12.253 -2.713 8.299 1.00 96.69 178 LYS A N 1
ATOM 1318 C CA . LYS A 1 178 ? -11.491 -1.926 7.319 1.00 96.69 178 LYS A CA 1
ATOM 1319 C C . LYS A 1 178 ? -10.027 -2.335 7.309 1.00 96.69 178 LYS A C 1
ATOM 1321 O O . LYS A 1 178 ? -9.487 -2.716 8.339 1.00 96.69 178 LYS A O 1
ATOM 1326 N N . ALA A 1 179 ? -9.384 -2.237 6.152 1.00 97.88 179 ALA A N 1
ATOM 1327 C CA . ALA A 1 179 ? -7.935 -2.317 6.066 1.00 97.88 179 ALA A CA 1
ATOM 1328 C C . ALA A 1 179 ? -7.378 -1.198 5.187 1.00 97.88 179 ALA A C 1
ATOM 1330 O O . ALA A 1 179 ? -8.011 -0.809 4.205 1.00 97.88 179 ALA A O 1
ATOM 1331 N N . PHE A 1 180 ? -6.206 -0.691 5.556 1.00 97.25 180 PHE A N 1
ATOM 1332 C CA . PHE A 1 180 ? -5.580 0.484 4.957 1.00 97.25 180 PHE A CA 1
ATOM 1333 C C . PHE A 1 180 ? -4.169 0.126 4.520 1.00 97.25 180 PHE A C 1
ATOM 1335 O O . PHE A 1 180 ? -3.321 -0.194 5.353 1.00 97.25 180 PHE A O 1
ATOM 1342 N N . MET A 1 181 ? -3.917 0.166 3.218 1.00 97.31 181 MET A N 1
ATOM 1343 C CA . MET A 1 181 ? -2.622 -0.168 2.639 1.00 97.31 181 MET A CA 1
ATOM 1344 C C . MET A 1 181 ? -2.037 1.062 1.966 1.00 97.31 181 MET A C 1
ATOM 1346 O O . MET A 1 181 ? -2.688 1.655 1.106 1.00 97.31 181 MET A O 1
ATOM 1350 N N . TRP A 1 182 ? -0.808 1.423 2.323 1.00 95.69 182 TRP A N 1
ATOM 1351 C CA . TRP A 1 182 ? -0.090 2.420 1.553 1.00 95.69 182 TRP A CA 1
ATOM 1352 C C . TRP A 1 182 ? 0.347 1.847 0.210 1.00 95.69 182 TRP A C 1
ATOM 1354 O O . TRP A 1 182 ? 0.774 0.692 0.108 1.00 95.69 182 TRP A O 1
ATOM 1364 N N . TYR A 1 183 ? 0.226 2.675 -0.817 1.00 93.19 183 TYR A N 1
ATOM 1365 C CA . TYR A 1 183 ? 0.473 2.304 -2.191 1.00 93.19 183 TYR A CA 1
ATOM 1366 C C . TYR A 1 183 ? 1.126 3.453 -2.958 1.00 93.19 183 TYR A C 1
ATOM 1368 O O . TYR A 1 183 ? 0.724 4.610 -2.842 1.00 93.19 183 TYR A O 1
ATOM 1376 N N . GLY A 1 184 ? 2.095 3.117 -3.802 1.00 93.69 184 GLY A N 1
ATOM 1377 C CA . GLY A 1 184 ? 2.639 3.999 -4.826 1.00 93.69 184 GLY A CA 1
ATOM 1378 C C . GLY A 1 184 ? 2.681 3.311 -6.184 1.00 93.69 184 GLY A C 1
ATOM 1379 O O . GLY A 1 184 ? 2.910 2.105 -6.262 1.00 93.69 184 GLY A O 1
ATOM 1380 N N . HIS A 1 185 ? 2.483 4.082 -7.250 1.00 93.38 185 HIS A N 1
ATOM 1381 C CA . HIS A 1 185 ? 2.508 3.613 -8.633 1.00 93.38 185 HIS A CA 1
ATOM 1382 C C . HIS A 1 185 ? 3.229 4.576 -9.550 1.00 93.38 185 HIS A C 1
ATOM 1384 O O . HIS A 1 185 ? 2.980 5.780 -9.501 1.00 93.38 185 HIS A O 1
ATOM 1390 N N . GLY A 1 186 ? 4.075 4.033 -10.418 1.00 92.25 186 GLY A N 1
ATOM 1391 C CA . GLY A 1 186 ? 4.675 4.753 -11.531 1.00 92.25 186 GLY A CA 1
ATOM 1392 C C . GLY A 1 186 ? 4.417 4.029 -12.846 1.00 92.25 186 GLY A C 1
ATOM 1393 O O . GLY A 1 186 ? 4.782 2.866 -12.996 1.00 92.25 186 GLY A O 1
ATOM 1394 N N . CYS A 1 187 ? 3.832 4.737 -13.810 1.00 90.81 187 CYS A N 1
ATOM 1395 C CA . CYS A 1 187 ? 3.617 4.271 -15.187 1.00 90.81 187 CYS A CA 1
ATOM 1396 C C . CYS A 1 187 ? 4.219 5.212 -16.243 1.00 90.81 187 CYS A C 1
ATOM 1398 O O . CYS A 1 187 ? 4.247 4.869 -17.425 1.00 90.81 187 CYS A O 1
ATOM 1400 N N . GLY A 1 188 ? 4.723 6.379 -15.837 1.00 89.50 188 GLY A N 1
ATOM 1401 C CA . GLY A 1 188 ? 5.446 7.331 -16.678 1.00 89.50 188 GLY A CA 1
ATOM 1402 C C . GLY A 1 188 ? 5.706 8.651 -15.942 1.00 89.50 188 GLY A C 1
ATOM 1403 O O . GLY A 1 188 ? 5.201 8.849 -14.838 1.00 89.50 188 GLY A O 1
ATOM 1404 N N . PRO A 1 189 ? 6.424 9.609 -16.549 1.00 85.94 189 PRO A N 1
ATOM 1405 C CA . PRO A 1 189 ? 6.663 10.925 -15.945 1.00 85.94 189 PRO A CA 1
ATOM 1406 C C . PRO A 1 189 ? 5.383 11.731 -15.674 1.00 85.94 189 PRO A C 1
ATOM 1408 O O . PRO A 1 189 ? 5.370 12.616 -14.825 1.00 85.94 189 PRO A O 1
ATOM 1411 N N . LEU A 1 190 ? 4.309 11.434 -16.411 1.00 85.00 190 LEU A N 1
ATOM 1412 C CA . LEU A 1 190 ? 2.995 12.075 -16.286 1.00 85.00 190 LEU A CA 1
ATOM 1413 C C . LEU A 1 190 ? 1.926 11.116 -15.736 1.00 85.00 190 LEU A C 1
ATOM 1415 O O . LEU A 1 190 ? 0.742 11.443 -15.749 1.00 85.00 190 LEU A O 1
ATOM 1419 N N . CYS A 1 191 ? 2.329 9.914 -15.315 1.00 84.50 191 CYS A N 1
ATOM 1420 C CA . CYS A 1 191 ? 1.433 8.816 -14.978 1.00 84.50 191 CYS A CA 1
ATOM 1421 C C . CYS A 1 191 ? 1.908 8.116 -13.705 1.00 84.50 191 CYS A C 1
ATOM 1423 O O . CYS A 1 191 ? 2.997 7.541 -13.652 1.00 84.50 191 CYS A O 1
ATOM 1425 N N . GLY A 1 192 ? 1.060 8.132 -12.687 1.00 86.25 192 GLY A N 1
ATOM 1426 C CA . GLY A 1 192 ? 1.342 7.513 -11.406 1.00 86.25 192 GLY A CA 1
ATOM 1427 C C . GLY A 1 192 ? 0.667 8.267 -10.277 1.00 86.25 192 GLY A C 1
ATOM 1428 O O . GLY A 1 192 ? -0.068 9.232 -10.492 1.00 86.25 192 GLY A O 1
ATOM 1429 N N . GLY A 1 193 ? 0.924 7.816 -9.063 1.00 88.88 193 GLY A N 1
ATOM 1430 C CA . GLY A 1 193 ? 0.380 8.436 -7.872 1.00 88.88 193 GLY A CA 1
ATOM 1431 C C . GLY A 1 193 ? 0.685 7.617 -6.641 1.00 88.88 193 GLY A C 1
ATOM 1432 O O . GLY A 1 193 ? 1.098 6.460 -6.714 1.00 88.88 193 GLY A O 1
ATOM 1433 N N . THR A 1 194 ? 0.468 8.232 -5.494 1.00 90.88 194 THR A N 1
ATOM 1434 C CA . THR A 1 194 ? 0.594 7.570 -4.211 1.00 90.88 194 THR A CA 1
ATOM 1435 C C . THR A 1 194 ? -0.699 7.782 -3.434 1.00 90.88 194 THR A C 1
ATOM 1437 O O . THR A 1 194 ? -1.393 8.784 -3.605 1.00 90.88 194 THR A O 1
ATOM 1440 N N . GLY A 1 195 ? -1.134 6.781 -2.682 1.00 92.81 195 GLY A N 1
ATOM 1441 C CA . GLY A 1 195 ? -2.417 6.833 -1.993 1.00 92.81 195 GLY A CA 1
ATOM 1442 C C . GLY A 1 195 ? -2.651 5.641 -1.079 1.00 92.81 195 GLY A C 1
ATOM 1443 O O . GLY A 1 195 ? -1.876 4.688 -1.049 1.00 92.81 195 GLY A O 1
ATOM 1444 N N . ILE A 1 196 ? -3.741 5.702 -0.328 1.00 94.75 196 ILE A N 1
ATOM 1445 C CA . ILE A 1 196 ? -4.155 4.624 0.565 1.00 94.75 196 ILE A CA 1
ATOM 1446 C C . ILE A 1 196 ? -5.253 3.831 -0.121 1.00 94.75 196 ILE A C 1
ATOM 1448 O O . ILE A 1 196 ? -6.329 4.356 -0.408 1.00 94.75 196 ILE A O 1
ATOM 1452 N N . GLU A 1 197 ? -4.977 2.557 -0.372 1.00 95.94 197 GLU A N 1
ATOM 1453 C CA . GLU A 1 197 ? -5.987 1.599 -0.802 1.00 95.94 197 GLU A CA 1
ATOM 1454 C C . GLU A 1 197 ? -6.778 1.137 0.428 1.00 95.94 197 GLU A C 1
ATOM 1456 O O . GLU A 1 197 ? -6.199 0.681 1.421 1.00 95.94 197 GLU A O 1
ATOM 1461 N N . ILE A 1 198 ? -8.106 1.259 0.360 1.00 96.81 198 ILE A N 1
ATOM 1462 C CA . ILE A 1 198 ? -9.009 0.935 1.467 1.00 96.81 198 ILE A CA 1
ATOM 1463 C C . ILE A 1 198 ? -9.825 -0.299 1.113 1.00 96.81 198 ILE A C 1
ATOM 1465 O O . ILE A 1 198 ? -10.540 -0.335 0.105 1.00 96.81 198 ILE A O 1
ATOM 1469 N N . TYR A 1 199 ? -9.770 -1.290 1.993 1.00 97.88 199 TYR A N 1
ATOM 1470 C CA . TYR A 1 199 ? -10.498 -2.543 1.867 1.00 97.88 199 TYR A CA 1
ATOM 1471 C C . TYR A 1 199 ? -11.578 -2.632 2.932 1.00 97.88 199 TYR A C 1
ATOM 1473 O O . TYR A 1 199 ? -11.387 -2.185 4.061 1.00 97.88 199 TYR A O 1
ATOM 1481 N N . THR A 1 200 ? -12.710 -3.231 2.577 1.00 97.38 200 THR A N 1
ATOM 1482 C CA . THR A 1 200 ? -13.807 -3.503 3.506 1.00 97.38 200 THR A CA 1
ATOM 1483 C C . THR A 1 200 ? -14.043 -4.998 3.604 1.00 97.38 200 THR A C 1
ATOM 1485 O O . THR A 1 200 ? -14.126 -5.688 2.579 1.00 97.38 200 THR A O 1
ATOM 1488 N N . ARG A 1 201 ? -14.183 -5.481 4.838 1.00 97.19 201 ARG A N 1
ATOM 1489 C CA . ARG A 1 201 ? -14.543 -6.863 5.132 1.00 97.19 201 ARG A CA 1
ATOM 1490 C C . ARG A 1 201 ? -15.966 -7.144 4.654 1.00 97.19 201 ARG A C 1
ATOM 1492 O O . ARG A 1 201 ? -16.894 -6.399 4.960 1.00 97.19 201 ARG A O 1
ATOM 1499 N N . GLN A 1 202 ? -16.123 -8.221 3.903 1.00 95.88 202 GLN A N 1
ATOM 1500 C CA . GLN A 1 202 ? -17.393 -8.694 3.372 1.00 95.88 202 GLN A CA 1
ATOM 1501 C C . GLN A 1 202 ? -18.055 -9.690 4.345 1.00 95.88 202 GLN A C 1
ATOM 1503 O O . GLN A 1 202 ? -17.370 -10.265 5.197 1.00 95.88 202 GLN A O 1
ATOM 1508 N N . PRO A 1 203 ? -19.380 -9.924 4.248 1.00 93.94 203 PRO A N 1
ATOM 1509 C CA . PRO A 1 203 ? -20.092 -10.853 5.134 1.00 93.94 203 PRO A CA 1
ATOM 1510 C C . PRO A 1 203 ? -19.601 -12.305 5.068 1.00 93.94 203 PRO A C 1
ATOM 1512 O O . PRO A 1 203 ? -19.761 -13.049 6.031 1.00 93.94 203 PRO A O 1
ATOM 1515 N N . ASP A 1 204 ? -19.011 -12.708 3.944 1.00 92.62 204 ASP A N 1
ATOM 1516 C CA . ASP A 1 204 ? -18.400 -14.027 3.745 1.00 92.62 204 ASP A CA 1
ATOM 1517 C C . ASP A 1 204 ? -16.992 -14.144 4.362 1.00 92.62 204 ASP A C 1
ATOM 1519 O O . ASP A 1 204 ? -16.378 -15.206 4.309 1.00 92.62 204 ASP A O 1
ATOM 1523 N N . GLY A 1 205 ? -16.489 -13.065 4.969 1.00 90.12 205 GLY A N 1
ATOM 1524 C CA . GLY A 1 205 ? -15.159 -12.980 5.561 1.00 90.12 205 GLY A CA 1
ATOM 1525 C C . GLY A 1 205 ? -14.069 -12.501 4.601 1.00 90.12 205 GLY A C 1
ATOM 1526 O O . GLY A 1 205 ? -12.959 -12.243 5.068 1.00 90.12 205 GLY A O 1
ATOM 1527 N N . GLY A 1 206 ? -14.372 -12.335 3.309 1.00 93.25 206 GLY A N 1
ATOM 1528 C CA . GLY A 1 206 ? -13.444 -11.811 2.312 1.00 93.25 206 GLY A CA 1
ATOM 1529 C C . GLY A 1 206 ? -13.152 -10.320 2.486 1.00 93.25 206 GLY A C 1
ATOM 1530 O O . GLY A 1 206 ? -13.823 -9.610 3.236 1.00 93.25 206 GLY A O 1
ATOM 1531 N N . TRP A 1 207 ? -12.153 -9.822 1.760 1.00 97.00 207 TRP A N 1
ATOM 1532 C CA . TRP A 1 207 ? -11.765 -8.411 1.769 1.00 97.00 207 TRP A CA 1
ATOM 1533 C C . TRP A 1 207 ? -11.805 -7.854 0.356 1.00 97.00 207 TRP A C 1
ATOM 1535 O O . TRP A 1 207 ? -11.177 -8.390 -0.553 1.00 97.00 207 TRP A O 1
ATOM 1545 N N . GLN A 1 208 ? -12.542 -6.762 0.163 1.00 95.06 208 GLN A N 1
ATOM 1546 C CA . GLN A 1 208 ? -12.693 -6.139 -1.148 1.00 95.06 208 GLN A CA 1
ATOM 1547 C C . GLN A 1 208 ? -12.211 -4.696 -1.108 1.00 95.06 208 GLN A C 1
ATOM 1549 O O . GLN A 1 208 ? -12.557 -3.952 -0.191 1.00 95.06 208 GLN A O 1
ATOM 1554 N N . ARG A 1 209 ? -11.452 -4.290 -2.131 1.00 94.00 209 ARG A N 1
ATOM 1555 C CA . ARG A 1 209 ? -11.100 -2.886 -2.358 1.00 94.00 209 ARG A CA 1
ATOM 1556 C C . ARG A 1 209 ? -12.379 -2.076 -2.553 1.00 94.00 209 ARG A C 1
ATOM 1558 O O . ARG A 1 209 ? -13.136 -2.339 -3.486 1.00 94.00 209 ARG A O 1
ATOM 1565 N N . THR A 1 210 ? -12.597 -1.092 -1.695 1.00 91.56 210 THR A N 1
ATOM 1566 C CA . THR A 1 210 ? -13.791 -0.239 -1.726 1.00 91.56 210 THR A CA 1
ATOM 1567 C C . THR A 1 210 ? -13.495 1.198 -2.098 1.00 91.56 210 THR A C 1
ATOM 1569 O O . THR A 1 210 ? -14.372 1.852 -2.650 1.00 91.56 210 THR A O 1
ATOM 1572 N N . ASP A 1 211 ? -12.296 1.692 -1.798 1.00 87.75 211 ASP A N 1
ATOM 1573 C CA . ASP A 1 211 ? -11.960 3.095 -2.021 1.00 87.75 211 ASP A CA 1
ATOM 1574 C C . ASP A 1 211 ? -10.448 3.291 -2.191 1.00 87.75 211 ASP A C 1
ATOM 1576 O O . ASP A 1 211 ? -9.658 2.397 -1.873 1.00 87.75 211 ASP A O 1
ATOM 1580 N N . TYR A 1 212 ? -10.068 4.457 -2.707 1.00 85.44 212 TYR A N 1
ATOM 1581 C CA . TYR A 1 212 ? -8.696 4.924 -2.833 1.00 85.44 212 TYR A CA 1
ATOM 1582 C C . TYR A 1 212 ? -8.613 6.405 -2.486 1.00 85.44 212 TYR A C 1
ATOM 1584 O O . TYR A 1 212 ? -9.265 7.238 -3.114 1.00 85.44 212 TYR A O 1
ATOM 1592 N N . GLN A 1 213 ? -7.752 6.724 -1.527 1.00 82.62 213 GLN A N 1
ATOM 1593 C CA . GLN A 1 213 ? -7.477 8.097 -1.124 1.00 82.62 213 GLN A CA 1
ATOM 1594 C C . GLN A 1 213 ? -6.110 8.498 -1.667 1.00 82.62 213 GLN A C 1
ATOM 1596 O O . GLN A 1 213 ? -5.074 8.106 -1.127 1.00 82.62 213 GLN A O 1
ATOM 1601 N N . GLY A 1 214 ? -6.119 9.231 -2.782 1.00 78.06 214 GLY A N 1
ATOM 1602 C CA . GLY A 1 214 ? -4.904 9.770 -3.382 1.00 78.06 214 GLY A CA 1
ATOM 1603 C C . GLY A 1 214 ? -4.296 10.838 -2.482 1.00 78.06 214 GLY A C 1
ATOM 1604 O O . GLY A 1 214 ? -4.988 11.769 -2.075 1.00 78.06 214 GLY A O 1
ATOM 1605 N N . LEU A 1 215 ? -3.006 10.711 -2.184 1.00 69.00 215 LEU A N 1
ATOM 1606 C CA . LEU A 1 215 ? -2.258 11.736 -1.472 1.00 69.00 215 LEU A CA 1
ATOM 1607 C C . LEU A 1 215 ? -1.500 12.559 -2.510 1.00 69.00 215 LEU A C 1
ATOM 1609 O O . LEU A 1 215 ? -0.549 12.089 -3.133 1.00 69.00 215 LEU A O 1
ATOM 1613 N N . SER A 1 216 ? -1.932 13.799 -2.725 1.00 54.00 216 SER A N 1
ATOM 1614 C CA . SER A 1 216 ? -1.101 14.764 -3.434 1.00 54.00 216 SER A CA 1
ATOM 1615 C C . SER A 1 216 ? 0.028 15.183 -2.499 1.00 54.00 216 SER A C 1
ATOM 1617 O O . SER A 1 216 ? -0.223 15.860 -1.503 1.00 54.00 216 SER A O 1
ATOM 1619 N N . ILE A 1 217 ? 1.257 14.780 -2.812 1.00 39.88 217 ILE A N 1
ATOM 1620 C CA . ILE A 1 217 ? 2.449 15.360 -2.192 1.00 39.88 217 ILE A CA 1
ATOM 1621 C C . ILE A 1 217 ? 2.548 16.788 -2.741 1.00 39.88 217 ILE A C 1
ATOM 1623 O O . ILE A 1 217 ? 2.735 16.967 -3.946 1.00 39.88 217 ILE A O 1
ATOM 1627 N N . SER A 1 218 ? 2.314 17.785 -1.887 1.00 31.45 218 SER A N 1
ATOM 1628 C CA . SER A 1 218 ? 2.503 19.207 -2.204 1.00 31.45 218 SER A CA 1
ATOM 1629 C C . SER A 1 218 ? 3.949 19.630 -2.015 1.00 31.45 218 SER A C 1
ATOM 1631 O O . SER A 1 218 ? 4.496 19.263 -0.951 1.00 31.45 218 SER A O 1
#

Secondary structure (DSSP, 8-state):
--------------------------------------------GGGSHHHHHHHHHHHHHHHHHHHHH-SS-EEEEEGGGTT----HHHHHHHHHHHHHGGG--TTSHHHHHHHHHHHHHHHS-HHHH-HHHHHHHHHH-----TT-SSPPEETTTTEESSEEEEE-PPEEETTTTEEEEEEEEEEETTEEEEEEEEEEE-TTS-EEEEEEEE----

Sequence (218 aa):
MHRAFAMLILPAAAALVGCSGSGPDETAAMDSGGVETSISIDISPYISAEAREVGCSIVTDFAKSRMEKADKPVVLTDTSKSGFDMPAEEADLLFAYLVDGENGDPQSVGIRQRAGAFLALTKESAIEQCGELTALHRARSHTPAPSEDSPPVNLEDMSYEYETYVLSIPLVDFDRGKAFMWYGHGCGPLCGGTGIEIYTRQPDGGWQRTDYQGLSIS